Protein AF-A0A962B384-F1 (afdb_monomer)

pLDDT: mean 80.46, std 17.61, range [29.47, 98.06]

Foldseek 3Di:
DDDDDDPVPDDPVNVVVVCVVPPHPVVCVPPDDPVVVVPQQADLVPDDDPDCVLVCQQVVDQCAHSNPSVNNNLVVVLPDADDPPDQGDAWEAEEEPVCVVVVVLVVVVQVVVVVVRYHYDYHYDHPVVLVVCLLRLNRTNDDDDDDDDALVSVPLCCCLVQCAQLNHSNVSNNHYDPLLNVLSVQLVVDPDPVSNVVSSVSNVVVCVVVVSDDDSDDDPADDEDDDCVFKDQQDDAVNDYSLQLNAVNRVVRIDTPDPDPDDDHDDPDDDPDLPCVPDDDSSVSNVCVVDPDQWDQDSVGDTHGIVFPDWDDPDPPDIDTHD

Sequence (323 aa):
MTHEFDPNDLDRRQMLRLAAVMGGVAAFGGLLPDDAVAQDAGDASKITVVNEKYMRLYKQRKNFLMNDPGWVKETLARITWPKEGTEVPEFGVLVQTANQDWIDAWRKFAADAEKVGLKYNVQTVSQSRYLEAILTHRHGDVEVHRAVPRPERLDPAEWLVSRAYGLDRRNYGEWTNEQYDAEIEAQAKATSKAKRMQHVHKAQAILADDLYITQFGWGPQAISAYNSGAFDGAKGMTGFALGDFNMFQTYLGLKPKTRRKRVIVGAKQLYKTINIIGASNRFRAVGRMIYDRLAYLDDKLNVIPWAAESWKQVDDRTFDIKL

Structure (mmCIF, N/CA/C/O backbone):
data_AF-A0A962B384-F1
#
_entry.id   AF-A0A962B384-F1
#
loop_
_atom_site.group_PDB
_atom_site.id
_atom_site.type_symbol
_atom_site.label_atom_id
_atom_site.label_alt_id
_atom_site.label_comp_id
_atom_site.label_asym_id
_atom_site.label_entity_id
_atom_site.label_seq_id
_atom_site.pdbx_PDB_ins_code
_atom_site.Cartn_x
_atom_site.Cartn_y
_atom_site.Cartn_z
_atom_site.occupancy
_atom_site.B_iso_or_equiv
_atom_site.auth_seq_id
_atom_site.auth_comp_id
_atom_site.auth_asym_id
_atom_site.auth_atom_id
_atom_site.pdbx_PDB_model_num
ATOM 1 N N . MET A 1 1 ? -51.887 31.276 3.408 1.00 33.97 1 MET A N 1
ATOM 2 C CA . MET A 1 1 ? -51.111 30.749 4.547 1.00 33.97 1 MET A CA 1
ATOM 3 C C . MET A 1 1 ? -49.858 30.121 3.981 1.00 33.97 1 MET A C 1
ATOM 5 O O . MET A 1 1 ? -49.928 29.056 3.387 1.00 33.97 1 MET A O 1
ATOM 9 N N . THR A 1 2 ? -48.757 30.855 4.036 1.00 31.23 2 THR A N 1
ATOM 10 C CA . THR A 1 2 ? -47.422 30.393 3.659 1.00 31.23 2 THR A CA 1
ATOM 11 C C . THR A 1 2 ? -46.806 29.754 4.896 1.00 31.23 2 THR A C 1
ATOM 13 O O . THR A 1 2 ? -46.564 30.453 5.874 1.00 31.23 2 THR A O 1
ATOM 16 N N . HIS A 1 3 ? -46.628 28.434 4.883 1.00 30.50 3 HIS A N 1
ATOM 17 C CA . HIS A 1 3 ? -45.823 27.761 5.898 1.00 30.50 3 HIS A CA 1
ATOM 18 C C . HIS A 1 3 ? -44.349 28.055 5.600 1.00 30.50 3 HIS A C 1
ATOM 20 O O . HIS A 1 3 ? -43.853 27.688 4.535 1.00 30.50 3 HIS A O 1
ATOM 26 N N . GLU A 1 4 ? -43.682 28.763 6.512 1.00 29.47 4 GLU A N 1
ATOM 27 C CA . GLU A 1 4 ? -42.223 28.858 6.537 1.00 29.47 4 GLU A CA 1
ATOM 28 C C . GLU A 1 4 ? -41.638 27.471 6.807 1.00 29.47 4 GLU A C 1
ATOM 30 O O . GLU A 1 4 ? -42.121 26.725 7.660 1.00 29.47 4 GLU A O 1
ATOM 35 N N . PHE A 1 5 ? -40.625 27.114 6.025 1.00 36.19 5 PHE A N 1
ATOM 36 C CA . PHE A 1 5 ? -39.873 25.880 6.180 1.00 36.19 5 PHE A CA 1
ATOM 37 C C . PHE A 1 5 ? -38.892 26.049 7.345 1.00 36.19 5 PHE A C 1
ATOM 39 O O . PHE A 1 5 ? -37.964 26.850 7.238 1.00 36.19 5 PHE A O 1
ATOM 46 N N . ASP A 1 6 ? -39.101 25.313 8.438 1.00 38.84 6 ASP A N 1
ATOM 47 C CA . ASP A 1 6 ? -38.159 25.250 9.558 1.00 38.84 6 ASP A CA 1
ATOM 48 C C . ASP A 1 6 ? -37.090 24.176 9.265 1.00 38.84 6 ASP A C 1
ATOM 50 O O . ASP A 1 6 ? -37.410 22.986 9.191 1.00 38.84 6 ASP A O 1
ATOM 54 N N . PRO A 1 7 ? -35.813 24.550 9.072 1.00 38.62 7 PRO A N 1
ATOM 55 C CA . PRO A 1 7 ? -34.740 23.598 8.797 1.00 38.62 7 PRO A CA 1
ATOM 56 C C . PRO A 1 7 ? -34.433 22.646 9.968 1.00 38.62 7 PRO A C 1
ATOM 58 O O . PRO A 1 7 ? -33.716 21.667 9.758 1.00 38.62 7 PRO A O 1
ATOM 61 N N . ASN A 1 8 ? -34.981 22.882 11.166 1.00 41.03 8 ASN A N 1
ATOM 62 C CA . ASN A 1 8 ? -34.868 21.956 12.299 1.00 41.03 8 ASN A CA 1
ATOM 63 C C . ASN A 1 8 ? -35.820 20.751 12.206 1.00 41.03 8 ASN A C 1
ATOM 65 O O . ASN A 1 8 ? -35.667 19.804 12.974 1.00 41.03 8 ASN A O 1
ATOM 69 N N . ASP A 1 9 ? -36.767 20.761 11.263 1.00 39.47 9 ASP A N 1
ATOM 70 C CA . ASP A 1 9 ? -37.795 19.721 11.110 1.00 39.47 9 ASP A CA 1
ATOM 71 C C . ASP A 1 9 ? -37.381 18.597 10.132 1.00 39.47 9 ASP A C 1
ATOM 73 O O . ASP A 1 9 ? -38.148 17.683 9.819 1.00 39.47 9 ASP A O 1
ATOM 77 N N . LEU A 1 10 ? -36.142 18.643 9.627 1.00 44.25 10 LEU A N 1
ATOM 78 C CA . LEU A 1 10 ? -35.582 17.605 8.765 1.00 44.25 10 LEU A CA 1
ATOM 79 C C . LEU A 1 10 ? -34.964 16.476 9.599 1.00 44.25 10 LEU A C 1
ATOM 81 O O . LEU A 1 10 ? -33.902 16.627 10.204 1.00 44.25 10 LEU A O 1
ATOM 85 N N . ASP A 1 11 ? -35.582 15.296 9.544 1.00 49.59 11 ASP A N 1
ATOM 86 C CA . ASP A 1 11 ? -35.009 14.062 10.088 1.00 49.59 11 ASP A CA 1
ATOM 87 C C . ASP A 1 11 ? -33.596 13.821 9.512 1.00 49.59 11 ASP A C 1
ATOM 89 O O . ASP A 1 11 ? -33.343 13.952 8.308 1.00 49.59 11 ASP A O 1
ATOM 93 N N . ARG A 1 12 ? -32.662 13.406 10.376 1.00 42.59 12 ARG A N 1
ATOM 94 C CA . ARG A 1 12 ? -31.269 13.039 10.066 1.00 42.59 12 ARG A CA 1
ATOM 95 C C . ARG A 1 12 ? -31.163 12.140 8.831 1.00 42.59 12 ARG A C 1
ATOM 97 O O . ARG A 1 12 ? -30.214 12.262 8.054 1.00 42.59 12 ARG A O 1
ATOM 104 N N . ARG A 1 13 ? -32.142 11.258 8.607 1.00 39.78 13 ARG A N 1
ATOM 105 C CA . ARG A 1 13 ? -32.203 10.367 7.436 1.00 39.78 13 ARG A CA 1
ATOM 106 C C . ARG A 1 13 ? -32.499 11.109 6.128 1.00 39.78 13 ARG A C 1
ATOM 108 O O . ARG A 1 13 ? -31.969 10.734 5.083 1.00 39.78 13 ARG A O 1
ATOM 115 N N . GLN A 1 14 ? -33.311 12.162 6.175 1.00 42.56 14 GLN A N 1
ATOM 116 C CA . GLN A 1 14 ? -33.595 13.039 5.035 1.00 42.56 14 GLN A CA 1
ATOM 117 C C . GLN A 1 14 ? -32.397 13.941 4.726 1.00 42.56 14 GLN A C 1
ATOM 119 O O . GLN A 1 14 ? -32.029 14.079 3.562 1.00 42.56 14 GLN A O 1
ATOM 124 N N . MET A 1 15 ? -31.717 14.439 5.761 1.00 44.75 15 MET A N 1
ATOM 125 C CA . MET A 1 15 ? -30.465 15.200 5.655 1.00 44.75 15 MET A CA 1
ATOM 126 C C . MET A 1 15 ? -29.336 14.387 4.999 1.00 44.75 15 MET A C 1
ATOM 128 O O . MET A 1 15 ? -28.684 14.857 4.067 1.00 44.75 15 MET A O 1
ATOM 132 N N . LEU A 1 16 ? -29.148 13.128 5.410 1.00 44.38 16 LEU A N 1
ATOM 133 C CA . LEU A 1 16 ? -28.148 12.230 4.818 1.00 44.38 16 LEU A CA 1
ATOM 134 C C . LEU A 1 16 ? -28.482 11.845 3.370 1.00 44.38 16 LEU A C 1
ATOM 136 O O . LEU A 1 16 ? -27.583 11.751 2.535 1.00 44.38 16 LEU A O 1
ATOM 140 N N . ARG A 1 17 ? -29.770 11.677 3.039 1.00 43.38 17 ARG A N 1
ATOM 141 C CA . ARG A 1 17 ? -30.215 11.455 1.653 1.00 43.38 17 ARG A CA 1
ATOM 142 C C . ARG A 1 17 ? -30.004 12.692 0.781 1.00 43.38 17 ARG A C 1
ATOM 144 O O . ARG A 1 17 ? -29.536 12.548 -0.344 1.00 43.38 17 ARG A O 1
ATOM 151 N N . LEU A 1 18 ? -30.276 13.894 1.291 1.00 39.44 18 LEU A N 1
ATOM 152 C CA . LEU A 1 18 ? -30.010 15.140 0.566 1.00 39.44 18 LEU A CA 1
ATOM 153 C C . LEU A 1 18 ? -28.507 15.351 0.334 1.00 39.44 18 LEU A C 1
ATOM 155 O O . LEU A 1 18 ? -28.100 15.688 -0.776 1.00 39.44 18 LEU A O 1
ATOM 159 N N . ALA A 1 19 ? -27.675 15.089 1.346 1.00 44.25 19 ALA A N 1
ATOM 160 C CA . ALA A 1 19 ? -26.219 15.177 1.239 1.00 44.25 19 ALA A CA 1
ATOM 161 C C . ALA A 1 19 ? -25.638 14.156 0.242 1.00 44.25 19 ALA A C 1
ATOM 163 O O . ALA A 1 19 ? -24.678 14.463 -0.468 1.00 44.25 19 ALA A O 1
ATOM 164 N N . ALA A 1 20 ? -26.245 12.969 0.144 1.00 43.34 20 ALA A N 1
ATOM 165 C CA . ALA A 1 20 ? -25.879 11.948 -0.836 1.00 43.34 20 ALA A CA 1
ATOM 166 C C . ALA A 1 20 ? -26.297 12.317 -2.273 1.00 43.34 20 ALA A C 1
ATOM 168 O O . ALA A 1 20 ? -25.577 11.998 -3.216 1.00 43.34 20 ALA A O 1
ATOM 169 N N . VAL A 1 21 ? -2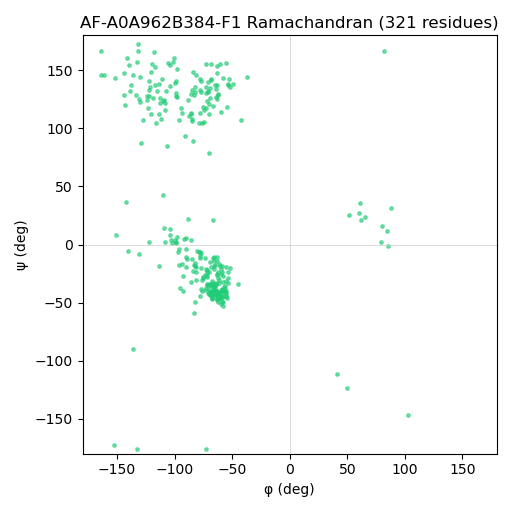7.426 13.016 -2.452 1.00 42.38 21 VAL A N 1
ATOM 170 C CA . VAL A 1 21 ? -27.931 13.437 -3.773 1.00 42.38 21 VAL A CA 1
ATOM 171 C C . VAL A 1 21 ? -27.237 14.708 -4.286 1.00 42.38 21 VAL A C 1
ATOM 173 O O . VAL A 1 21 ? -27.052 14.848 -5.492 1.00 42.38 21 VAL A O 1
ATOM 176 N N . MET A 1 22 ? -26.802 15.613 -3.401 1.00 37.88 22 MET A N 1
ATOM 177 C CA . MET A 1 22 ? -26.262 16.932 -3.782 1.00 37.88 22 MET A CA 1
ATOM 178 C C . MET A 1 22 ? -24.731 17.079 -3.699 1.00 37.88 22 MET A C 1
ATOM 180 O O . MET A 1 22 ? -24.213 18.187 -3.812 1.00 37.88 22 MET A O 1
ATOM 184 N N . GLY A 1 23 ? -23.975 15.983 -3.571 1.00 35.16 23 GLY A N 1
ATOM 185 C CA . GLY A 1 23 ? -22.510 16.023 -3.705 1.00 35.16 23 GLY A CA 1
ATOM 186 C C . GLY A 1 23 ? -21.733 16.334 -2.420 1.00 35.16 23 GLY A C 1
ATOM 187 O O . GLY A 1 23 ? -20.635 16.891 -2.484 1.00 35.16 23 GLY A O 1
ATOM 188 N N . GLY A 1 24 ? -22.258 15.921 -1.264 1.00 41.28 24 GLY A N 1
ATOM 189 C CA . GLY A 1 24 ? -21.581 16.019 0.028 1.00 41.28 24 GLY A CA 1
ATOM 190 C C . GLY A 1 24 ? -21.695 17.393 0.695 1.00 41.28 24 GLY A C 1
ATOM 191 O O . GLY A 1 24 ? -22.075 18.391 0.088 1.00 41.28 24 GLY A O 1
ATOM 192 N N . VAL A 1 25 ? -21.334 17.435 1.981 1.00 39.19 25 VAL A N 1
ATOM 193 C CA . VAL A 1 25 ? -21.482 18.591 2.895 1.00 39.19 25 VAL A CA 1
ATOM 194 C C . VAL A 1 25 ? -20.816 19.879 2.370 1.00 39.19 25 VAL A C 1
ATOM 196 O O . VAL A 1 25 ? -21.201 20.980 2.750 1.00 39.19 25 VAL A O 1
ATOM 199 N N . ALA A 1 26 ? -19.882 19.769 1.420 1.00 42.38 26 ALA A N 1
ATOM 200 C CA . ALA A 1 26 ? -19.245 20.908 0.760 1.00 42.38 26 ALA A CA 1
ATOM 201 C C . ALA A 1 26 ? -20.218 21.802 -0.042 1.00 42.38 26 ALA A C 1
ATOM 203 O O . ALA A 1 26 ? -19.924 22.979 -0.236 1.00 42.38 26 ALA A O 1
ATOM 204 N N . ALA A 1 27 ? -21.376 21.289 -0.478 1.00 38.91 27 ALA A N 1
ATOM 205 C CA . ALA A 1 27 ? -22.373 22.070 -1.220 1.00 38.91 27 ALA A CA 1
ATOM 206 C C . ALA A 1 27 ? -23.159 23.076 -0.347 1.00 38.91 27 ALA A C 1
ATOM 208 O O . ALA A 1 27 ? -23.834 23.948 -0.889 1.00 38.91 27 ALA A O 1
ATOM 209 N N . PHE A 1 28 ? -23.047 22.995 0.985 1.00 38.38 28 PHE A N 1
ATOM 210 C CA . PHE A 1 28 ? -23.709 23.900 1.939 1.00 38.38 28 PHE A CA 1
ATOM 211 C C . PHE A 1 28 ? -22.780 24.966 2.542 1.00 38.38 28 PHE A C 1
ATOM 213 O O . PHE A 1 28 ? -23.222 25.757 3.373 1.00 38.38 28 PHE A O 1
ATOM 220 N N . GLY A 1 29 ? -21.517 25.040 2.101 1.00 37.34 29 GLY A N 1
ATOM 221 C CA . GLY A 1 29 ? -20.476 25.930 2.643 1.00 37.34 29 GLY A CA 1
ATOM 222 C C . GLY A 1 29 ? -20.675 27.441 2.435 1.00 37.34 29 GLY A C 1
ATOM 223 O O . GLY A 1 29 ? -19.699 28.179 2.467 1.00 37.34 29 GLY A O 1
ATOM 224 N N . GLY A 1 30 ? -21.903 27.904 2.195 1.00 35.09 30 GLY A N 1
ATOM 225 C CA . GLY A 1 30 ? -22.237 29.327 2.078 1.00 35.09 30 GLY A CA 1
ATOM 226 C C . GLY A 1 30 ? -23.667 29.695 2.492 1.00 35.09 30 GLY A C 1
ATOM 227 O O . GLY A 1 30 ? -24.078 30.822 2.246 1.00 35.09 30 GLY A O 1
ATOM 228 N N . LEU A 1 31 ? -24.437 28.766 3.078 1.00 35.28 31 LEU A N 1
ATOM 229 C CA . LEU A 1 31 ? -25.838 28.994 3.481 1.00 35.28 31 LEU A CA 1
ATOM 230 C C . LEU A 1 31 ? -26.106 28.757 4.973 1.00 35.28 31 LEU A C 1
ATOM 232 O O . LEU A 1 31 ? -27.245 28.885 5.413 1.00 35.28 31 LEU A O 1
ATOM 236 N N . LEU A 1 32 ? -25.079 28.430 5.756 1.00 35.38 32 LEU A N 1
ATOM 237 C CA . LEU A 1 32 ? -25.190 28.272 7.203 1.00 35.38 32 LEU A CA 1
ATOM 238 C C . LEU A 1 32 ? -24.377 29.371 7.895 1.00 35.38 32 LEU A C 1
ATOM 240 O O . LEU A 1 32 ? -23.270 29.654 7.433 1.00 35.38 32 LEU A O 1
ATOM 244 N N . PRO A 1 33 ? -24.894 29.985 8.978 1.00 33.25 33 PRO A N 1
ATOM 245 C CA . PRO A 1 33 ? -24.099 30.865 9.826 1.00 33.25 33 PRO A CA 1
ATOM 246 C C . PRO A 1 33 ? -22.836 30.122 10.270 1.00 33.25 33 PRO A C 1
ATOM 248 O O . PRO A 1 33 ? -22.925 28.943 10.630 1.00 33.25 33 PRO A O 1
ATOM 251 N N . ASP A 1 34 ? -21.689 30.805 10.265 1.00 38.69 34 ASP A N 1
ATOM 252 C CA . ASP A 1 34 ? -20.373 30.249 10.626 1.00 38.69 34 ASP A CA 1
ATOM 253 C C . ASP A 1 34 ? -20.373 29.526 11.996 1.00 38.69 34 ASP A C 1
ATOM 255 O O . ASP A 1 34 ? -19.559 28.635 12.245 1.00 38.69 34 ASP A O 1
ATOM 259 N N . ASP A 1 35 ? -21.358 29.822 12.847 1.00 34.59 35 ASP A N 1
ATOM 260 C CA . ASP A 1 35 ? -21.523 29.264 14.189 1.00 34.59 35 ASP A CA 1
ATOM 261 C C . ASP A 1 35 ? -22.244 27.899 14.221 1.00 34.59 35 ASP A C 1
ATOM 263 O O . ASP A 1 35 ? -22.064 27.122 15.160 1.00 34.59 35 ASP A O 1
ATOM 267 N N . ALA A 1 36 ? -23.035 27.554 13.196 1.00 32.28 36 ALA A N 1
ATOM 268 C CA . ALA A 1 36 ? -23.804 26.301 13.161 1.00 32.28 36 ALA A CA 1
ATOM 269 C C . ALA A 1 36 ? -22.958 25.093 12.718 1.00 32.28 36 ALA A C 1
ATOM 271 O O . ALA A 1 36 ? -23.248 23.953 13.079 1.00 32.28 36 ALA A O 1
ATOM 272 N N . VAL A 1 37 ? -21.871 25.332 11.976 1.00 39.69 37 VAL A N 1
ATOM 273 C CA . VAL A 1 37 ? -20.902 24.288 11.592 1.00 39.69 37 VAL A CA 1
ATOM 274 C C . VAL A 1 37 ? -19.908 24.008 12.732 1.00 39.69 37 VAL A C 1
ATOM 276 O O . VAL A 1 37 ? -19.315 22.930 12.791 1.00 39.69 37 VAL A O 1
ATOM 279 N N . ALA A 1 38 ? -19.768 24.938 13.683 1.00 37.41 38 ALA A N 1
ATOM 280 C CA . ALA A 1 38 ? -18.852 24.828 14.816 1.00 37.41 38 ALA A CA 1
ATOM 281 C C . ALA A 1 38 ? -19.395 24.001 16.001 1.00 37.41 38 ALA A C 1
ATOM 283 O O . ALA A 1 38 ? -18.605 23.547 16.826 1.00 37.41 38 ALA A O 1
ATOM 284 N N . GLN A 1 39 ? -20.710 23.764 16.101 1.00 39.28 39 GLN A N 1
ATOM 285 C CA . GLN A 1 39 ? -21.310 23.142 17.296 1.00 39.28 39 GLN A CA 1
ATOM 286 C C . GLN A 1 39 ? -21.199 21.609 17.390 1.00 39.28 39 GLN A C 1
ATOM 288 O O . GLN A 1 39 ? -21.539 21.046 18.426 1.00 39.28 39 GLN A O 1
ATOM 293 N N . ASP A 1 40 ? -20.685 20.922 16.368 1.00 51.56 40 ASP A N 1
ATOM 294 C CA . ASP A 1 40 ? -20.496 19.459 16.407 1.00 51.56 40 ASP A CA 1
ATOM 295 C C . ASP A 1 40 ? -19.194 19.028 15.706 1.00 51.56 40 ASP A C 1
ATOM 297 O O . ASP A 1 40 ? -19.124 18.020 14.990 1.00 51.56 40 ASP A O 1
ATOM 301 N N . ALA A 1 41 ? -18.158 19.856 15.867 1.00 53.91 41 ALA A N 1
ATOM 302 C CA . ALA A 1 41 ? -16.775 19.489 15.609 1.00 53.91 41 ALA A CA 1
ATOM 303 C C . ALA A 1 41 ? -16.355 18.498 16.700 1.00 53.91 41 ALA A C 1
ATOM 305 O O . ALA A 1 41 ? -16.308 18.859 17.874 1.00 53.91 41 ALA A O 1
ATOM 306 N N . GLY A 1 42 ? -16.107 17.237 16.335 1.00 64.00 42 GLY A N 1
ATOM 307 C CA . GLY A 1 42 ? -15.737 16.203 17.301 1.00 64.00 42 GLY A CA 1
ATOM 308 C C . GLY A 1 42 ? -14.599 16.664 18.223 1.00 64.00 42 GLY A C 1
ATOM 309 O O . GLY A 1 42 ? -13.646 17.305 17.783 1.00 64.00 42 GLY A O 1
ATOM 310 N N . ASP A 1 43 ? -14.708 16.352 19.511 1.00 82.00 43 ASP A N 1
ATOM 311 C CA . ASP A 1 43 ? -13.708 16.722 20.512 1.00 82.00 43 ASP A CA 1
ATOM 312 C C . ASP A 1 43 ? -12.509 15.768 20.437 1.00 82.00 43 ASP A C 1
ATOM 314 O O . ASP A 1 43 ? -12.582 14.623 20.889 1.00 82.00 43 ASP A O 1
ATOM 318 N N . ALA A 1 44 ? -11.396 16.242 19.869 1.00 84.44 44 ALA A N 1
ATOM 319 C CA . ALA A 1 44 ? -10.180 15.451 19.680 1.00 84.44 44 ALA A CA 1
ATOM 320 C C . ALA A 1 44 ? -9.589 14.924 20.999 1.00 84.44 44 ALA A C 1
ATOM 322 O O . ALA A 1 44 ? -8.857 13.936 20.976 1.00 84.44 44 ALA A O 1
ATOM 323 N N . SER A 1 45 ? -9.918 15.531 22.149 1.00 84.44 45 SER A N 1
ATOM 324 C CA . SER A 1 45 ? -9.471 15.039 23.460 1.00 84.44 45 SER A CA 1
ATOM 325 C C . SER A 1 45 ? -10.061 13.672 23.823 1.00 84.44 45 SER A C 1
ATOM 327 O O . SER A 1 45 ? -9.499 12.961 24.655 1.00 84.44 45 SER A O 1
ATOM 329 N N . LYS A 1 46 ? -11.151 13.267 23.158 1.00 85.94 46 LYS A N 1
ATOM 330 C CA . LYS A 1 46 ? -11.777 11.948 23.316 1.00 85.94 46 LYS A CA 1
ATOM 331 C C . LYS A 1 46 ? -11.035 10.833 22.577 1.00 85.94 46 LYS A C 1
ATOM 333 O O . LYS A 1 46 ? -11.337 9.666 22.807 1.00 85.94 46 LYS A O 1
ATOM 338 N N . ILE A 1 47 ? -10.087 11.165 21.698 1.00 86.00 47 ILE A N 1
ATOM 339 C CA . ILE A 1 47 ? -9.250 10.172 21.023 1.00 86.00 47 ILE A CA 1
ATOM 340 C C . ILE A 1 47 ? -7.968 9.997 21.832 1.00 86.00 47 ILE A C 1
ATOM 342 O O . ILE A 1 47 ? -7.125 10.893 21.912 1.00 86.00 47 ILE A O 1
ATOM 346 N N . THR A 1 48 ? -7.809 8.815 22.414 1.00 82.75 48 THR A N 1
ATOM 347 C CA . THR A 1 48 ? -6.597 8.418 23.126 1.00 82.75 48 THR A CA 1
ATOM 348 C C . THR A 1 48 ? -5.784 7.453 22.274 1.00 82.75 48 THR A C 1
ATOM 350 O O . THR A 1 48 ? -6.308 6.755 21.408 1.00 82.75 48 THR A O 1
ATOM 353 N N . VAL A 1 49 ? -4.475 7.417 22.509 1.00 81.19 49 VAL A N 1
ATOM 354 C CA . VAL A 1 49 ? -3.595 6.399 21.932 1.00 81.19 49 VAL A CA 1
ATOM 355 C C . VAL A 1 49 ? -2.923 5.641 23.059 1.00 81.19 49 VAL A C 1
ATOM 357 O O . VAL A 1 49 ? -2.627 6.208 24.109 1.00 81.19 49 VAL A O 1
ATOM 360 N N . VAL A 1 50 ? -2.640 4.366 22.815 1.00 75.62 50 VAL A N 1
ATOM 361 C CA . VAL A 1 50 ? -1.943 3.501 23.776 1.00 75.62 50 VAL A CA 1
ATOM 362 C C . VAL A 1 50 ? -0.521 3.983 24.081 1.00 75.62 50 VAL A C 1
ATOM 364 O O . VAL A 1 50 ? -0.004 3.728 25.162 1.00 75.62 50 VAL A O 1
ATOM 367 N N . ASN A 1 51 ? 0.099 4.716 23.150 1.00 87.25 51 ASN A N 1
ATOM 368 C CA . ASN A 1 51 ? 1.464 5.211 23.274 1.00 87.25 51 ASN A CA 1
ATOM 369 C C . ASN A 1 51 ? 1.608 6.599 22.645 1.00 87.25 51 ASN A C 1
ATOM 371 O O . ASN A 1 51 ? 1.278 6.803 21.472 1.00 87.25 51 ASN A O 1
ATOM 375 N N . GLU A 1 52 ? 2.167 7.549 23.395 1.00 87.44 52 GLU A N 1
ATOM 376 C CA . GLU A 1 52 ? 2.335 8.934 22.945 1.00 87.44 52 GLU A CA 1
ATOM 377 C C . GLU A 1 52 ? 3.179 9.069 21.673 1.00 87.44 52 GLU A C 1
ATOM 379 O O . GLU A 1 52 ? 3.001 10.032 20.920 1.00 87.44 52 GLU A O 1
ATOM 384 N N . LYS A 1 53 ? 4.048 8.092 21.365 1.00 87.88 53 LYS A N 1
ATOM 385 C CA . LYS A 1 53 ? 4.848 8.102 20.131 1.00 87.88 53 LYS A CA 1
ATOM 386 C C . LYS A 1 53 ? 3.977 8.224 18.872 1.00 87.88 53 LYS A C 1
ATOM 388 O O . LYS A 1 53 ? 4.410 8.851 17.903 1.00 87.88 53 LYS A O 1
ATOM 393 N N . TYR A 1 54 ? 2.752 7.690 18.896 1.00 87.50 54 TYR A N 1
ATOM 394 C CA . TYR A 1 54 ? 1.809 7.749 17.775 1.00 87.50 54 TYR A CA 1
ATOM 395 C C . TYR A 1 54 ? 1.153 9.123 17.627 1.00 87.50 54 TYR A C 1
ATOM 397 O O . TYR A 1 54 ? 0.915 9.566 16.502 1.00 87.50 54 TYR A O 1
ATOM 405 N N . MET A 1 55 ? 0.958 9.864 18.727 1.00 82.75 55 MET A N 1
ATOM 406 C CA . MET A 1 55 ? 0.389 11.221 18.678 1.00 82.75 55 MET A CA 1
ATOM 407 C C . MET A 1 55 ? 1.201 12.160 17.800 1.00 82.75 55 MET A C 1
ATOM 409 O O . MET A 1 55 ? 0.655 13.106 17.231 1.00 82.75 55 MET A O 1
ATOM 413 N N . ARG A 1 56 ? 2.501 11.891 17.664 1.00 78.44 56 ARG A N 1
ATOM 414 C CA . ARG A 1 56 ? 3.382 12.653 16.793 1.00 78.44 56 ARG A CA 1
ATOM 415 C C . ARG A 1 56 ? 2.863 12.689 15.353 1.00 78.44 56 ARG A C 1
ATOM 417 O O . ARG A 1 56 ? 2.843 13.766 14.773 1.00 78.44 56 ARG A O 1
ATOM 424 N N . LEU A 1 57 ? 2.405 11.570 14.786 1.00 76.69 57 LEU A N 1
ATOM 425 C CA . LEU A 1 57 ? 1.864 11.551 13.421 1.00 76.69 57 LEU A CA 1
ATOM 426 C C . LEU A 1 57 ? 0.549 12.342 13.336 1.00 76.69 57 LEU A C 1
ATOM 428 O O . LEU A 1 57 ? 0.382 13.177 12.447 1.00 76.69 57 LEU A O 1
ATOM 432 N N . TYR A 1 58 ? -0.346 12.114 14.298 1.00 76.69 58 TYR A N 1
ATOM 433 C CA . TYR A 1 58 ? -1.706 12.650 14.283 1.00 76.69 58 TYR A CA 1
ATOM 434 C C . TYR A 1 58 ? -1.797 14.154 14.591 1.00 76.69 58 TYR A C 1
ATOM 436 O O . TYR A 1 58 ? -2.719 14.810 14.116 1.00 76.69 58 TYR A O 1
ATOM 444 N N . LYS A 1 59 ? -0.838 14.726 15.335 1.00 79.50 59 LYS A N 1
ATOM 445 C CA . LYS A 1 59 ? -0.821 16.158 15.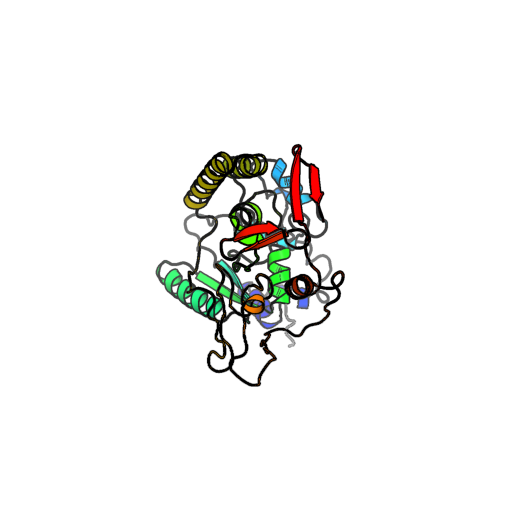705 1.00 79.50 59 LYS A CA 1
ATOM 446 C C . LYS A 1 59 ? 0.028 17.044 14.790 1.00 79.50 59 LYS A C 1
ATOM 448 O O . LYS A 1 59 ? -0.123 18.262 14.817 1.00 79.50 59 LYS A O 1
ATOM 453 N N . GLN A 1 60 ? 0.935 16.473 13.996 1.00 71.94 60 GLN A N 1
ATOM 454 C CA . GLN A 1 60 ? 1.975 17.244 13.299 1.00 71.94 60 GLN A CA 1
ATOM 455 C C . GLN A 1 60 ? 1.487 18.102 12.127 1.00 71.94 60 GLN A C 1
ATOM 457 O O . GLN A 1 60 ? 2.192 19.028 11.724 1.00 71.94 60 GLN A O 1
ATOM 462 N N . ARG A 1 61 ? 0.331 17.795 11.531 1.00 67.69 61 ARG A N 1
ATOM 463 C CA . ARG A 1 61 ? -0.128 18.456 10.303 1.00 67.69 61 ARG A CA 1
ATOM 464 C C . ARG A 1 61 ? -1.361 19.307 10.562 1.00 67.69 61 ARG A C 1
ATOM 466 O O . ARG A 1 61 ? -2.363 18.822 11.074 1.00 67.69 61 ARG A O 1
ATOM 4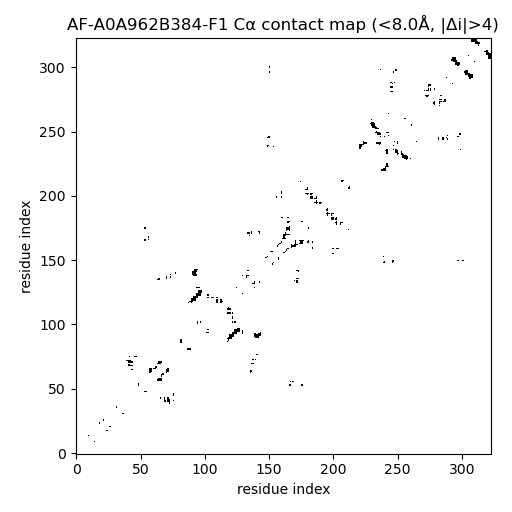73 N N . LYS A 1 62 ? -1.285 20.580 10.176 1.00 64.88 62 LYS A N 1
ATOM 474 C CA . LYS A 1 62 ? -2.429 21.498 10.163 1.00 64.88 62 LYS A CA 1
ATOM 475 C C . LYS A 1 62 ? -3.458 21.010 9.131 1.00 64.88 62 LYS A C 1
ATOM 477 O O . LYS A 1 62 ? -3.055 20.631 8.032 1.00 64.88 62 LYS A O 1
ATOM 482 N N . ASN A 1 63 ? -4.747 21.047 9.476 1.00 66.31 63 ASN A N 1
ATOM 483 C CA . ASN A 1 63 ? -5.879 20.621 8.632 1.00 66.31 63 ASN A CA 1
ATOM 484 C C . ASN A 1 63 ? -5.845 19.138 8.229 1.00 66.31 63 ASN A C 1
ATOM 486 O O . ASN A 1 63 ? -6.155 18.781 7.093 1.00 66.31 63 ASN A O 1
ATOM 490 N N . PHE A 1 64 ? -5.381 18.281 9.131 1.00 73.62 64 PHE A N 1
ATOM 491 C CA . PHE A 1 64 ? -5.230 16.859 8.874 1.00 73.62 64 PHE A CA 1
ATOM 492 C C . PHE A 1 64 ? -5.362 16.096 10.195 1.00 73.62 64 PHE A C 1
ATOM 494 O O . PHE A 1 64 ? -4.874 16.579 11.221 1.00 73.62 64 PHE A O 1
ATOM 501 N N . LEU A 1 65 ? -5.978 14.911 10.166 1.00 83.44 65 LEU A N 1
ATOM 502 C CA . LEU A 1 65 ? -6.152 14.039 11.335 1.00 83.44 65 LEU A CA 1
ATOM 503 C C . LEU A 1 65 ? -6.735 14.803 12.543 1.00 83.44 65 LEU A C 1
ATOM 505 O O . LEU A 1 65 ? -7.775 15.441 12.417 1.00 83.44 65 LEU A O 1
ATOM 509 N N . MET A 1 66 ? -6.056 14.805 13.697 1.00 84.69 66 MET A N 1
ATOM 510 C CA . MET A 1 66 ? -6.538 15.421 14.949 1.00 84.69 66 MET A CA 1
ATOM 511 C C . MET A 1 66 ? -6.789 16.930 14.847 1.00 84.69 66 MET A C 1
ATOM 513 O O . MET A 1 66 ? -7.480 17.490 15.691 1.00 84.69 66 MET A O 1
ATOM 517 N N . ASN A 1 67 ? -6.218 17.591 13.838 1.00 83.50 67 ASN A N 1
ATOM 518 C CA . ASN A 1 67 ? -6.420 19.015 13.582 1.00 83.50 67 ASN A CA 1
ATOM 519 C C . ASN A 1 67 ? -7.479 19.276 12.490 1.00 83.50 67 ASN A C 1
ATOM 521 O O . ASN A 1 67 ? -7.614 20.414 12.043 1.00 83.50 67 ASN A O 1
ATOM 525 N N . ASP A 1 68 ? -8.176 18.242 12.010 1.00 85.44 68 ASP A N 1
ATOM 526 C CA . ASP A 1 68 ? -9.321 18.332 11.100 1.00 85.44 68 ASP A CA 1
ATOM 527 C C . ASP A 1 68 ? -10.598 17.895 11.849 1.00 85.44 68 ASP A C 1
ATOM 529 O O . ASP A 1 68 ? -10.781 16.702 12.105 1.00 85.44 68 ASP A O 1
ATOM 533 N N . PRO A 1 69 ? -11.511 18.829 12.181 1.00 86.88 69 PRO A N 1
ATOM 534 C CA . PRO A 1 69 ? -12.776 18.516 12.848 1.00 86.88 69 PRO A CA 1
ATOM 535 C C . PRO A 1 69 ? -13.618 17.444 12.148 1.00 86.88 69 PRO A C 1
ATOM 537 O O . PRO A 1 69 ? -14.304 16.665 12.812 1.00 86.88 69 PRO A O 1
ATOM 540 N N . GLY A 1 70 ? -13.564 17.393 10.812 1.00 86.06 70 GLY A N 1
ATOM 541 C CA . GLY A 1 70 ? -14.272 16.392 10.021 1.00 86.06 70 GLY A CA 1
ATOM 542 C C . GLY A 1 70 ? -13.703 14.997 10.251 1.00 86.06 70 GLY A C 1
ATOM 543 O O . GLY A 1 70 ? -14.457 14.070 10.542 1.00 86.06 70 GLY A O 1
ATOM 544 N N . TRP A 1 71 ? -12.375 14.863 10.212 1.00 87.25 71 TRP A N 1
ATOM 545 C CA . TRP A 1 71 ? -11.710 13.599 10.533 1.00 87.25 71 TRP A CA 1
ATOM 546 C C . TRP A 1 71 ? -11.954 13.178 11.986 1.00 87.25 71 TRP A C 1
ATOM 548 O O . TRP A 1 71 ? -12.218 12.004 12.235 1.00 87.25 71 TRP A O 1
ATOM 558 N N . VAL A 1 72 ? -11.907 14.106 12.951 1.00 88.94 72 VAL A N 1
ATOM 559 C CA . VAL A 1 72 ? -12.129 13.776 14.373 1.00 88.94 72 VAL A CA 1
ATOM 560 C C . VAL A 1 72 ? -13.537 13.226 14.580 1.00 88.94 72 VAL A C 1
ATOM 562 O O . VAL A 1 72 ? -13.709 12.192 15.224 1.00 88.94 72 VAL A O 1
ATOM 565 N N . LYS A 1 73 ? -14.543 13.880 13.994 1.00 87.62 73 LYS A N 1
ATOM 566 C CA . LYS A 1 73 ? -15.934 13.423 14.041 1.00 87.62 73 LYS A CA 1
ATOM 567 C C . LYS A 1 73 ? -16.101 12.024 13.444 1.00 87.62 73 LYS A C 1
ATOM 569 O O . LYS A 1 73 ? -16.700 11.160 14.081 1.00 87.62 73 LYS A O 1
ATOM 574 N N . GLU A 1 74 ? -15.562 11.799 12.246 1.00 85.75 74 GLU A N 1
ATOM 575 C CA . GLU A 1 74 ? -15.613 10.498 11.567 1.00 85.75 74 GLU A CA 1
ATOM 576 C C . GLU A 1 74 ? -14.884 9.417 12.381 1.00 85.75 74 GLU A C 1
ATOM 578 O O . GLU A 1 74 ? -15.395 8.319 12.566 1.00 85.75 74 GLU A O 1
ATOM 583 N N . THR A 1 75 ? -13.720 9.728 12.947 1.00 86.69 75 THR A N 1
ATOM 584 C CA . THR A 1 75 ? -12.916 8.782 13.736 1.00 86.69 75 THR A CA 1
ATOM 585 C C . THR A 1 75 ? -13.571 8.411 15.054 1.00 86.69 75 THR A C 1
ATOM 587 O O . THR A 1 75 ? -13.619 7.230 15.381 1.00 86.69 75 THR A O 1
ATOM 590 N N . LEU A 1 76 ? -14.136 9.376 15.786 1.00 87.25 76 LEU A N 1
ATOM 591 C CA . LEU A 1 76 ? -14.856 9.096 17.031 1.00 87.25 76 LEU A CA 1
ATOM 592 C C . LEU A 1 76 ? -16.029 8.139 16.811 1.00 87.25 76 LEU A C 1
ATOM 594 O O . LEU A 1 76 ? -16.252 7.257 17.637 1.00 87.25 76 LEU A O 1
ATOM 598 N N . ALA A 1 77 ? -16.744 8.277 15.694 1.00 83.38 77 ALA A N 1
ATOM 599 C CA . ALA A 1 77 ? -17.805 7.344 15.333 1.00 83.38 77 ALA A CA 1
ATOM 600 C C . ALA A 1 77 ? -17.263 5.925 15.077 1.00 83.38 77 ALA A C 1
ATOM 602 O O . ALA A 1 77 ? -17.876 4.962 15.525 1.00 83.38 77 ALA A O 1
ATOM 603 N N . ARG A 1 78 ? -16.100 5.801 14.421 1.00 82.44 78 ARG A N 1
ATOM 604 C CA . ARG A 1 78 ? -15.463 4.511 14.088 1.00 82.44 78 ARG A CA 1
ATOM 605 C C . ARG A 1 78 ? -14.909 3.769 15.306 1.00 82.44 78 ARG A C 1
ATOM 607 O O . ARG A 1 78 ? -15.008 2.550 15.375 1.00 82.44 78 ARG A O 1
ATOM 614 N N . ILE A 1 79 ? -14.336 4.489 16.272 1.00 80.88 79 ILE A N 1
ATOM 615 C CA . ILE A 1 79 ? -13.710 3.884 17.464 1.00 80.88 79 ILE A CA 1
ATOM 616 C C . ILE A 1 79 ? -14.680 3.698 18.640 1.00 80.88 79 ILE A C 1
ATOM 618 O O . ILE A 1 79 ? -14.298 3.152 19.674 1.00 80.88 79 ILE A O 1
ATOM 622 N N . THR A 1 80 ? -15.929 4.154 18.510 1.00 81.56 80 THR A N 1
ATOM 623 C CA . THR A 1 80 ? -16.961 3.963 19.534 1.00 81.56 80 THR A CA 1
ATOM 624 C C . THR A 1 80 ? -17.800 2.745 19.181 1.00 81.56 80 THR A C 1
ATOM 626 O O . THR A 1 80 ? -18.618 2.788 18.266 1.00 81.56 80 THR A O 1
ATOM 629 N N . TRP A 1 81 ? -17.617 1.656 19.925 1.00 74.38 81 TRP A N 1
ATOM 630 C CA . TRP A 1 81 ? -18.375 0.434 19.682 1.00 74.38 81 TRP A CA 1
ATOM 631 C C . TRP A 1 81 ? -19.851 0.585 20.083 1.00 74.38 81 TRP A C 1
ATOM 633 O O . TRP A 1 81 ? -20.138 1.221 21.106 1.00 74.38 81 TRP A O 1
ATOM 643 N N . PRO A 1 82 ? -20.799 0.041 19.291 1.00 80.25 82 PRO A N 1
ATOM 644 C CA . PRO A 1 82 ? -22.208 0.060 19.650 1.00 80.25 82 PRO A CA 1
ATOM 645 C C . PRO A 1 82 ? -22.409 -0.635 20.999 1.00 80.25 82 PRO A C 1
ATOM 647 O O . PRO A 1 82 ? -21.744 -1.618 21.330 1.00 80.25 82 PRO A O 1
ATOM 650 N N . LYS A 1 83 ? -23.330 -0.101 21.804 1.00 86.31 83 LYS A N 1
ATOM 651 C CA . LYS A 1 83 ? -23.696 -0.713 23.084 1.00 86.31 83 LYS A CA 1
ATOM 652 C C . LYS A 1 83 ? -24.523 -1.969 22.832 1.00 86.31 83 LYS A C 1
ATOM 654 O O . LYS A 1 83 ? -25.202 -2.081 21.810 1.00 86.31 83 LYS A O 1
ATOM 659 N N . GLU A 1 84 ? -24.515 -2.887 23.788 1.00 87.62 84 GLU A N 1
ATOM 660 C CA . GLU A 1 84 ? -25.409 -4.042 23.748 1.00 87.62 84 GLU A CA 1
ATOM 661 C C . GLU A 1 84 ? -26.868 -3.596 23.535 1.00 87.62 84 GLU A C 1
ATOM 663 O O . GLU A 1 84 ? -27.321 -2.607 24.115 1.00 87.62 84 GLU A O 1
ATOM 668 N N . GLY A 1 85 ? -27.579 -4.292 22.645 1.00 86.44 85 GLY A N 1
ATOM 669 C CA . GLY A 1 85 ? -28.958 -3.962 22.274 1.00 86.44 85 GLY A CA 1
ATOM 670 C C . GLY A 1 85 ? -29.113 -2.813 21.268 1.00 86.44 85 GLY A C 1
ATOM 671 O O . GLY A 1 85 ? -30.244 -2.472 20.928 1.00 86.44 85 GLY A O 1
ATOM 672 N N . THR A 1 86 ? -28.019 -2.223 20.773 1.00 86.44 86 THR A N 1
ATOM 673 C CA . THR A 1 86 ? -28.060 -1.226 19.687 1.00 86.44 86 THR A CA 1
ATOM 674 C C . THR A 1 86 ? -27.751 -1.856 18.330 1.00 86.44 86 THR A C 1
ATOM 676 O O . THR A 1 86 ? -27.048 -2.863 18.248 1.00 86.44 86 THR A O 1
ATOM 679 N N . GLU A 1 87 ? -28.304 -1.287 17.254 1.00 83.81 87 GLU A N 1
ATOM 680 C CA . GLU A 1 87 ? -27.992 -1.746 15.898 1.00 83.81 87 GLU A CA 1
ATOM 681 C C . GLU A 1 87 ? -26.505 -1.533 15.589 1.00 83.81 87 GLU A C 1
ATOM 683 O O . GLU A 1 87 ? -25.938 -0.475 15.876 1.00 83.81 87 GLU A O 1
ATOM 688 N N . VAL A 1 88 ? -25.884 -2.534 14.963 1.00 85.56 88 VAL A N 1
ATOM 689 C CA . VAL A 1 88 ? -24.540 -2.390 14.396 1.00 85.56 88 VAL A CA 1
ATOM 690 C C . VAL A 1 88 ? -24.603 -1.325 13.294 1.00 85.56 88 VAL A C 1
ATOM 692 O O . VAL A 1 88 ? -25.491 -1.402 12.437 1.00 85.56 88 VAL A O 1
ATOM 695 N N . PRO A 1 89 ? -23.706 -0.322 13.300 1.00 87.31 89 PRO A N 1
ATOM 696 C CA . PRO A 1 89 ? -23.714 0.716 12.281 1.00 87.31 89 PRO A CA 1
ATOM 697 C C . PRO A 1 89 ? -23.444 0.135 10.889 1.00 87.31 89 PRO A C 1
ATOM 699 O O . PRO A 1 89 ? -22.788 -0.892 10.723 1.00 87.31 89 PRO A O 1
ATOM 702 N N . GLU A 1 90 ? -23.952 0.823 9.872 1.00 90.56 90 GLU A N 1
ATOM 703 C CA . GLU A 1 90 ? -23.604 0.536 8.484 1.00 90.56 90 GLU A CA 1
ATOM 704 C C . GLU A 1 90 ? -22.161 0.978 8.204 1.00 90.56 90 GLU A C 1
ATOM 706 O O . GLU A 1 90 ? -21.793 2.111 8.510 1.00 90.56 90 GLU A O 1
ATOM 711 N N . PHE A 1 91 ? -21.368 0.098 7.592 1.00 90.94 91 PHE A N 1
ATOM 712 C CA . PHE A 1 91 ? -19.961 0.345 7.283 1.00 90.94 91 PHE A CA 1
ATOM 713 C C . PHE A 1 91 ? -19.803 1.020 5.917 1.00 90.94 91 PHE A C 1
ATOM 715 O O . PHE A 1 91 ? -20.240 0.500 4.890 1.00 90.94 91 PHE A O 1
ATOM 722 N N . GLY A 1 92 ? -19.143 2.170 5.873 1.00 91.69 92 GLY A N 1
ATOM 723 C CA . GLY A 1 92 ? -18.797 2.881 4.650 1.00 91.69 92 GLY A CA 1
ATOM 724 C C . GLY A 1 92 ? -17.596 2.268 3.933 1.00 91.69 92 GLY A C 1
ATOM 725 O O . GLY A 1 92 ? -16.546 2.033 4.533 1.00 91.69 92 GLY A O 1
ATOM 726 N N . VAL A 1 93 ? -17.731 2.075 2.620 1.00 92.44 93 VAL A N 1
ATOM 727 C CA . VAL A 1 93 ? -16.647 1.616 1.744 1.00 92.44 93 VAL A CA 1
ATOM 728 C C . VAL A 1 93 ? -16.553 2.534 0.539 1.00 92.44 93 VAL A C 1
ATOM 730 O O . VAL A 1 93 ? -17.508 2.659 -0.228 1.00 92.44 93 VAL A O 1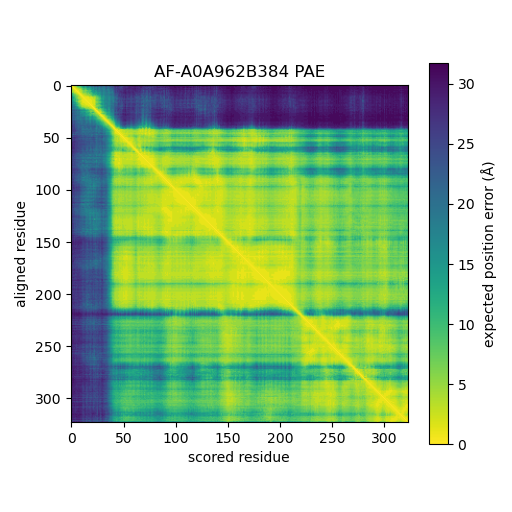
ATOM 733 N N . LEU A 1 94 ? -15.387 3.136 0.326 1.00 92.62 94 LEU A N 1
ATOM 734 C CA . LEU A 1 94 ? -15.157 4.041 -0.794 1.00 92.62 94 LEU A CA 1
ATOM 735 C C . LEU A 1 94 ? -14.243 3.401 -1.844 1.00 92.62 94 LEU A C 1
ATOM 737 O O . LEU A 1 94 ? -13.065 3.134 -1.608 1.00 92.62 94 LEU A O 1
ATOM 741 N N . VAL A 1 95 ? -14.778 3.184 -3.047 1.00 92.06 95 VAL A N 1
ATOM 742 C CA . VAL A 1 95 ? -14.048 2.606 -4.184 1.00 92.06 95 VAL A CA 1
ATOM 743 C C . VAL A 1 95 ? -14.010 3.568 -5.369 1.00 92.06 95 VAL A C 1
ATOM 745 O O . VAL A 1 95 ? -14.857 4.440 -5.541 1.00 92.06 95 VAL A O 1
ATOM 748 N N . GLN A 1 96 ? -13.012 3.424 -6.237 1.00 91.00 96 GLN A N 1
ATOM 749 C CA . GLN A 1 96 ? -12.933 4.234 -7.453 1.00 91.00 96 GLN A CA 1
ATOM 750 C C . GLN A 1 96 ? -13.807 3.673 -8.587 1.00 91.00 96 GLN A C 1
ATOM 752 O O . GLN A 1 96 ? -13.659 2.510 -8.963 1.00 91.00 96 GLN A O 1
ATOM 757 N N . THR A 1 97 ? -14.614 4.527 -9.227 1.00 89.19 97 THR A N 1
ATOM 758 C CA . THR A 1 97 ? -15.567 4.172 -10.302 1.00 89.19 97 THR A CA 1
ATOM 759 C C . THR A 1 97 ? -14.924 3.417 -11.471 1.00 89.19 97 THR A C 1
ATOM 761 O O . THR A 1 97 ? -15.566 2.602 -12.118 1.00 89.19 97 THR A O 1
ATOM 764 N N . ALA A 1 98 ? -13.637 3.649 -11.745 1.00 85.56 98 ALA A N 1
ATOM 765 C CA . ALA A 1 98 ? -12.927 3.000 -12.848 1.00 85.56 98 ALA A CA 1
ATOM 766 C C . ALA A 1 98 ? -12.497 1.540 -12.572 1.00 85.56 98 ALA A C 1
ATOM 768 O O . ALA A 1 98 ? -11.951 0.902 -13.473 1.00 85.56 98 ALA A O 1
ATOM 769 N N . ASN A 1 99 ? -12.670 1.019 -11.349 1.00 85.94 99 ASN A N 1
ATOM 770 C CA . ASN A 1 99 ? -12.324 -0.365 -11.000 1.00 85.94 99 ASN A CA 1
ATOM 771 C C . ASN A 1 99 ? -13.595 -1.214 -10.849 1.00 85.94 99 ASN A C 1
ATOM 773 O O . ASN A 1 99 ? -14.069 -1.421 -9.733 1.00 85.94 99 ASN A O 1
ATOM 777 N N . GLN A 1 100 ? -14.112 -1.734 -11.963 1.00 86.25 100 GLN A N 1
ATOM 778 C CA . GLN A 1 100 ? -15.317 -2.570 -11.956 1.00 86.25 100 GLN A CA 1
ATOM 779 C C . GLN A 1 100 ? -15.160 -3.817 -11.072 1.00 86.25 100 GLN A C 1
ATOM 781 O O . GLN A 1 100 ? -16.054 -4.114 -10.289 1.00 86.25 100 GLN A O 1
ATOM 786 N N . ASP A 1 101 ? -13.987 -4.456 -11.095 1.00 85.12 101 ASP A N 1
ATOM 787 C CA . ASP A 1 101 ? -13.701 -5.642 -10.275 1.00 85.12 101 ASP A CA 1
ATOM 788 C C . ASP A 1 101 ? -13.902 -5.382 -8.772 1.00 85.12 101 ASP A C 1
ATOM 790 O O . ASP A 1 101 ? -14.384 -6.244 -8.044 1.00 85.12 101 ASP A O 1
ATOM 794 N N . TRP A 1 102 ? -13.559 -4.179 -8.294 1.00 87.88 102 TRP A N 1
ATOM 795 C CA . TRP A 1 102 ? -13.783 -3.797 -6.896 1.00 87.88 102 TRP A CA 1
ATOM 796 C C . TRP A 1 102 ? -15.261 -3.606 -6.600 1.00 87.88 102 TRP A C 1
ATOM 798 O O . TRP A 1 102 ? -15.735 -4.048 -5.562 1.00 87.88 102 TRP A O 1
ATOM 808 N N . ILE A 1 103 ? -15.977 -2.953 -7.513 1.00 90.62 103 ILE A N 1
ATOM 809 C CA . ILE A 1 103 ? -17.407 -2.687 -7.370 1.00 90.62 103 ILE A CA 1
ATOM 810 C C . ILE A 1 103 ? -18.177 -4.008 -7.308 1.00 90.62 103 ILE A C 1
ATOM 812 O O . ILE A 1 103 ? -19.006 -4.189 -6.420 1.00 90.62 103 ILE A O 1
ATOM 816 N N . ASP A 1 104 ? -17.884 -4.945 -8.207 1.00 90.38 104 ASP A N 1
ATOM 817 C CA . ASP A 1 104 ? -18.582 -6.231 -8.266 1.00 90.38 104 ASP A CA 1
ATOM 818 C C . ASP A 1 104 ? -18.264 -7.104 -7.048 1.00 90.38 104 ASP A C 1
ATOM 820 O O . ASP A 1 104 ? -19.169 -7.693 -6.452 1.00 90.38 104 ASP A O 1
ATOM 824 N N . ALA A 1 105 ? -17.000 -7.127 -6.616 1.00 89.94 105 ALA A N 1
ATOM 825 C CA . ALA A 1 105 ? -16.600 -7.861 -5.424 1.00 89.94 105 ALA A CA 1
ATOM 826 C C . ALA A 1 105 ? -17.243 -7.281 -4.148 1.00 89.94 105 ALA A C 1
ATOM 828 O O . ALA A 1 105 ? -17.770 -8.040 -3.335 1.00 89.94 105 ALA A O 1
ATOM 829 N N . TRP A 1 106 ? -17.299 -5.953 -4.000 1.00 91.94 106 TRP A N 1
ATOM 830 C CA . TRP A 1 106 ? -17.962 -5.311 -2.859 1.00 91.94 106 TRP A CA 1
ATOM 831 C C . TRP A 1 106 ? -19.481 -5.445 -2.876 1.00 91.94 106 TRP A C 1
ATOM 833 O O . TRP A 1 106 ? -20.074 -5.620 -1.818 1.00 91.94 106 TRP A O 1
ATOM 843 N N . ARG A 1 107 ? -20.123 -5.446 -4.050 1.00 92.38 107 ARG A N 1
ATOM 844 C CA . ARG A 1 107 ? -21.557 -5.763 -4.166 1.00 92.38 107 ARG A CA 1
ATOM 845 C C . ARG A 1 107 ? -21.859 -7.170 -3.670 1.00 92.38 107 ARG A C 1
ATOM 847 O O . ARG A 1 107 ? -22.805 -7.358 -2.911 1.00 92.38 107 ARG A O 1
ATOM 854 N N . LYS A 1 108 ? -21.046 -8.152 -4.072 1.00 92.94 108 LYS A N 1
ATOM 855 C CA . LYS A 1 108 ? -21.181 -9.527 -3.582 1.00 92.94 108 LYS A CA 1
ATOM 856 C C . LYS A 1 108 ? -20.948 -9.603 -2.073 1.00 92.94 108 LYS A C 1
ATOM 858 O O . LYS A 1 108 ? -21.750 -10.214 -1.377 1.00 92.94 108 LYS A O 1
ATOM 863 N N . PHE A 1 109 ? -19.876 -8.986 -1.582 1.00 92.00 109 PHE A N 1
ATOM 864 C CA . PHE A 1 109 ? -19.543 -9.015 -0.161 1.00 92.00 109 PHE A CA 1
ATOM 865 C C . PHE A 1 109 ? -20.630 -8.364 0.693 1.00 92.00 109 PHE A C 1
ATOM 867 O O . PHE A 1 109 ? -21.051 -8.962 1.672 1.00 92.00 109 PHE A O 1
ATOM 874 N N . ALA A 1 110 ? -21.152 -7.205 0.285 1.00 94.44 110 ALA A N 1
ATOM 875 C CA . ALA A 1 110 ? -22.265 -6.546 0.962 1.00 94.44 110 ALA A CA 1
ATOM 876 C C . ALA A 1 110 ? -23.514 -7.445 1.022 1.00 94.44 110 ALA A C 1
ATOM 878 O O . ALA A 1 110 ? -24.110 -7.591 2.085 1.00 94.44 110 ALA A O 1
ATOM 879 N N . ALA A 1 111 ? -23.864 -8.111 -0.085 1.00 95.62 111 ALA A N 1
ATOM 880 C CA . ALA A 1 111 ? -25.002 -9.031 -0.131 1.00 95.62 111 ALA A CA 1
ATOM 881 C C . ALA A 1 111 ? -24.810 -10.288 0.740 1.00 95.62 111 ALA A C 1
ATOM 883 O O . ALA A 1 111 ? -25.777 -10.832 1.272 1.00 95.62 111 ALA A O 1
ATOM 884 N N . ASP A 1 112 ? -23.578 -10.784 0.879 1.00 95.56 112 ASP A N 1
ATOM 885 C CA . ASP A 1 112 ? -23.272 -11.910 1.767 1.00 95.56 112 ASP A CA 1
ATOM 886 C C . ASP A 1 112 ? -23.228 -11.480 3.240 1.00 95.56 112 ASP A C 1
ATOM 888 O O . ASP A 1 112 ? -23.729 -12.201 4.101 1.00 95.56 112 ASP A O 1
ATOM 892 N N . ALA A 1 113 ? -22.696 -10.292 3.525 1.00 94.31 113 ALA A N 1
ATOM 893 C CA . ALA A 1 113 ? -22.636 -9.704 4.858 1.00 94.31 113 ALA A CA 1
ATOM 894 C C . ALA A 1 113 ? -24.031 -9.407 5.436 1.00 94.31 113 ALA A C 1
ATOM 896 O O . ALA A 1 113 ? -24.267 -9.609 6.628 1.00 94.31 113 ALA A O 1
ATOM 897 N N . GLU A 1 114 ? -24.988 -9.023 4.589 1.00 95.62 114 GLU A N 1
ATOM 898 C CA . GLU A 1 114 ? -26.369 -8.772 5.012 1.00 95.62 114 GLU A CA 1
ATOM 899 C C . GLU A 1 114 ? -27.037 -10.029 5.591 1.00 95.62 114 GLU A C 1
ATOM 901 O O . GLU A 1 114 ? -27.817 -9.941 6.539 1.00 95.62 114 GLU A O 1
ATOM 906 N N . LYS A 1 115 ? -26.656 -11.223 5.116 1.00 96.12 115 LYS A N 1
ATOM 907 C CA . LYS A 1 115 ? -27.161 -12.508 5.637 1.00 96.12 115 LYS A CA 1
ATOM 908 C C . LYS A 1 115 ? -26.743 -12.775 7.084 1.00 96.12 115 LYS A C 1
ATOM 910 O O . LYS A 1 115 ? -27.377 -13.590 7.747 1.00 96.12 115 LYS A O 1
ATOM 915 N N . VAL A 1 116 ? -25.688 -12.112 7.560 1.00 94.19 116 VAL A N 1
ATOM 916 C CA . VAL A 1 116 ? -25.213 -12.179 8.952 1.00 94.19 116 VAL A CA 1
ATOM 917 C C . VAL A 1 116 ? -25.481 -10.881 9.723 1.00 94.19 116 VAL A C 1
ATOM 919 O O . VAL A 1 116 ? -24.947 -10.689 10.810 1.00 94.19 116 VAL A O 1
ATOM 922 N N . GLY A 1 117 ? -26.326 -9.996 9.182 1.00 91.69 117 GLY A N 1
ATOM 923 C CA . GLY A 1 117 ? -26.773 -8.776 9.857 1.00 91.69 117 GLY A CA 1
ATOM 924 C C . GLY A 1 117 ? -25.836 -7.572 9.731 1.00 91.69 117 GLY A C 1
ATOM 925 O O . GLY A 1 117 ? -26.048 -6.579 10.421 1.00 91.69 117 GLY A O 1
ATOM 926 N N . LEU A 1 118 ? -24.828 -7.622 8.856 1.00 92.69 118 LEU A N 1
ATOM 927 C CA . LEU A 1 118 ? -23.918 -6.502 8.603 1.00 92.69 118 LEU A CA 1
ATOM 928 C C . LEU A 1 118 ? -24.323 -5.755 7.328 1.00 92.69 118 LEU A C 1
ATOM 930 O O . LEU A 1 118 ? -24.653 -6.372 6.318 1.00 92.69 118 LEU A O 1
ATOM 934 N N . LYS A 1 119 ? -24.261 -4.421 7.350 1.00 94.44 119 LYS A N 1
ATOM 935 C CA . LYS A 1 119 ? -24.597 -3.576 6.194 1.00 94.44 119 LYS A CA 1
ATOM 936 C C . LYS A 1 119 ? -23.384 -2.783 5.739 1.00 94.44 119 LYS A C 1
ATOM 938 O O . LYS A 1 119 ? -22.669 -2.229 6.568 1.00 94.44 119 LYS A O 1
ATOM 943 N N . TYR A 1 120 ? -23.190 -2.711 4.425 1.00 94.00 120 TYR A N 1
ATOM 944 C CA . TYR A 1 120 ? -22.101 -1.966 3.800 1.00 94.00 120 TYR A CA 1
ATOM 945 C C . TYR A 1 120 ? -22.641 -0.938 2.803 1.00 94.00 120 TYR A C 1
ATOM 947 O O . TYR A 1 120 ? -23.304 -1.300 1.830 1.00 94.00 120 TYR A O 1
ATOM 955 N N . ASN A 1 121 ? -22.270 0.328 2.992 1.00 93.81 121 ASN A N 1
ATOM 956 C CA . ASN A 1 121 ? -22.537 1.416 2.060 1.00 93.81 121 ASN A CA 1
ATOM 957 C C . ASN A 1 121 ? -21.376 1.554 1.068 1.00 93.81 121 ASN A C 1
ATOM 959 O O . ASN A 1 121 ? -20.379 2.230 1.340 1.00 93.81 121 ASN A O 1
ATOM 963 N N . VAL A 1 122 ? -21.496 0.902 -0.090 1.00 93.62 122 VAL A N 1
ATOM 964 C CA . VAL A 1 122 ? -20.466 0.928 -1.138 1.00 93.62 122 VAL A CA 1
ATOM 965 C C . VAL A 1 122 ? -20.640 2.165 -2.019 1.00 93.62 122 VAL A C 1
ATOM 967 O O . VAL A 1 122 ? -21.537 2.231 -2.861 1.00 93.62 122 VAL A O 1
ATOM 970 N N . GLN A 1 123 ? -19.739 3.131 -1.873 1.00 94.00 123 GLN A N 1
ATOM 971 C CA . GLN A 1 123 ? -19.727 4.376 -2.634 1.00 94.00 123 GLN A CA 1
ATOM 972 C C . GLN A 1 123 ? -18.652 4.352 -3.716 1.00 94.00 123 GLN A C 1
ATOM 974 O O . GLN A 1 123 ? -17.508 3.964 -3.477 1.00 94.00 123 GLN A O 1
ATOM 979 N N . THR A 1 124 ? -18.997 4.821 -4.916 1.00 94.44 124 THR A N 1
ATOM 980 C C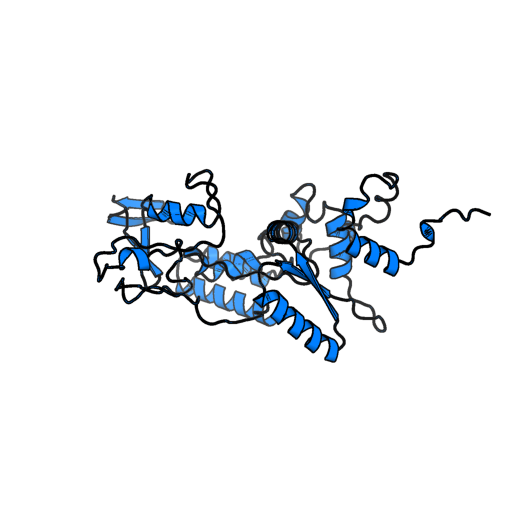A . THR A 1 124 ? -18.031 4.956 -6.012 1.00 94.44 124 THR A CA 1
ATOM 981 C C . THR A 1 124 ? -17.696 6.417 -6.272 1.00 94.44 124 THR A C 1
ATOM 983 O O . THR A 1 124 ? -18.606 7.224 -6.449 1.00 94.44 124 THR A O 1
ATOM 986 N N . VAL A 1 125 ? -16.411 6.751 -6.380 1.00 93.19 125 VAL A N 1
ATOM 987 C CA . VAL A 1 125 ? -15.952 8.115 -6.688 1.00 93.19 125 VAL A CA 1
ATOM 988 C C . VAL A 1 125 ? -14.895 8.140 -7.795 1.00 93.19 125 VAL A C 1
ATOM 990 O O . VAL A 1 125 ? -14.300 7.121 -8.152 1.00 93.19 125 VAL A O 1
ATOM 993 N N . SER A 1 126 ? -14.604 9.322 -8.345 1.00 90.44 126 SER A N 1
ATOM 994 C CA . SER A 1 126 ? -13.502 9.474 -9.305 1.00 90.44 126 SER A CA 1
ATOM 995 C C . SER A 1 126 ? -12.153 9.092 -8.678 1.00 90.44 126 SER A C 1
ATOM 997 O O . SER A 1 126 ? -11.963 9.199 -7.467 1.00 90.44 126 SER A O 1
ATOM 999 N N . GLN A 1 127 ? -11.172 8.693 -9.498 1.00 85.94 127 GLN A N 1
ATOM 1000 C CA . GLN A 1 127 ? -9.840 8.331 -8.993 1.00 85.94 127 GLN A CA 1
ATOM 1001 C C . GLN A 1 127 ? -9.207 9.457 -8.161 1.00 85.94 127 GLN A C 1
ATOM 1003 O O . GLN A 1 127 ? -8.581 9.179 -7.143 1.00 85.94 127 GLN A O 1
ATOM 1008 N N . SER A 1 128 ? -9.368 10.716 -8.578 1.00 86.12 128 SER A N 1
ATOM 1009 C CA . SER A 1 128 ? -8.827 11.866 -7.847 1.00 86.12 128 SER A CA 1
ATOM 1010 C C . SER A 1 128 ? -9.457 12.010 -6.463 1.00 86.12 128 SER A C 1
ATOM 1012 O O . SER A 1 128 ? -8.729 12.222 -5.501 1.00 86.12 128 SER A O 1
ATOM 1014 N N . ARG A 1 129 ? -10.782 11.832 -6.353 1.00 89.50 129 ARG A N 1
ATOM 1015 C CA . ARG A 1 129 ? -11.502 11.890 -5.073 1.00 89.50 129 ARG A CA 1
ATOM 1016 C C . ARG A 1 129 ? -11.160 10.716 -4.162 1.00 89.50 129 ARG A C 1
ATOM 1018 O O . ARG A 1 129 ? -10.939 10.927 -2.980 1.00 89.50 129 ARG A O 1
ATOM 1025 N N . TYR A 1 130 ? -11.041 9.506 -4.709 1.00 91.38 130 TYR A N 1
ATOM 1026 C CA . TYR A 1 130 ? -10.571 8.348 -3.942 1.00 91.38 130 TYR A CA 1
ATOM 1027 C C . TYR A 1 130 ? -9.156 8.587 -3.392 1.00 91.38 130 TYR A C 1
ATOM 1029 O O . TYR A 1 130 ? -8.911 8.372 -2.211 1.00 91.38 130 TYR A O 1
ATOM 1037 N N . LEU A 1 131 ? -8.231 9.091 -4.222 1.00 87.56 131 LEU A N 1
ATOM 1038 C CA . LEU A 1 131 ? -6.867 9.397 -3.781 1.00 87.56 131 LEU A CA 1
ATOM 1039 C C . LEU A 1 131 ? -6.830 10.492 -2.710 1.00 87.56 131 LEU A C 1
ATOM 1041 O O . LEU A 1 131 ? -6.037 10.389 -1.783 1.00 87.56 131 LEU A O 1
ATOM 1045 N N . GLU A 1 132 ? -7.658 11.527 -2.842 1.00 88.50 132 GLU A N 1
ATOM 1046 C CA . GLU A 1 132 ? -7.823 12.561 -1.820 1.00 88.50 132 GLU A CA 1
ATOM 1047 C C . GLU A 1 132 ? -8.314 11.948 -0.502 1.00 88.50 132 GLU A C 1
ATOM 1049 O O . GLU A 1 132 ? -7.649 12.124 0.512 1.00 88.50 132 GLU A O 1
ATOM 1054 N N . ALA A 1 133 ? -9.391 11.157 -0.538 1.00 90.19 133 ALA A N 1
ATOM 1055 C CA . ALA A 1 133 ? -10.003 10.535 0.636 1.00 90.19 133 ALA A CA 1
ATOM 1056 C C . ALA A 1 133 ? -9.052 9.592 1.389 1.00 90.19 133 ALA A C 1
ATOM 1058 O O . ALA A 1 133 ? -8.939 9.683 2.609 1.00 90.19 133 ALA A O 1
ATOM 1059 N N . ILE A 1 134 ? -8.317 8.715 0.689 1.00 89.75 134 ILE A N 1
ATOM 1060 C CA . ILE A 1 134 ? -7.328 7.855 1.364 1.00 89.75 134 ILE A CA 1
ATOM 1061 C C . ILE A 1 134 ? -6.177 8.685 1.928 1.00 89.75 134 ILE A C 1
ATOM 1063 O O . ILE A 1 134 ? -5.696 8.418 3.023 1.00 89.75 134 ILE A O 1
ATOM 1067 N N . LEU A 1 135 ? -5.741 9.721 1.202 1.00 86.44 135 LEU A N 1
ATOM 1068 C CA . LEU A 1 135 ? -4.650 10.568 1.654 1.00 86.44 135 LEU A CA 1
ATOM 1069 C C . LEU A 1 135 ? -5.046 11.422 2.839 1.00 86.44 135 LEU A C 1
ATOM 1071 O O . LEU A 1 135 ? -4.123 11.817 3.522 1.00 86.44 135 LEU A O 1
ATOM 1075 N N . THR A 1 136 ? -6.328 11.713 3.063 1.00 86.50 136 THR A N 1
ATOM 1076 C CA . THR A 1 136 ? -6.850 12.433 4.234 1.00 86.50 136 THR A CA 1
ATOM 1077 C C . THR A 1 136 ? -7.417 11.523 5.311 1.00 86.50 136 THR A C 1
ATOM 1079 O O . THR A 1 136 ? -7.870 12.029 6.331 1.00 86.50 136 THR A O 1
ATOM 1082 N N . HIS A 1 137 ? -7.356 10.201 5.118 1.00 88.31 137 HIS A N 1
ATOM 1083 C CA . HIS A 1 137 ? -7.926 9.208 6.031 1.00 88.31 137 HIS A CA 1
ATOM 1084 C C . HIS A 1 137 ? -9.448 9.361 6.223 1.00 88.31 137 HIS A C 1
ATOM 1086 O O . HIS A 1 137 ? -10.004 8.951 7.235 1.00 88.31 137 HIS A O 1
ATOM 1092 N N . ARG A 1 138 ? -10.134 9.921 5.218 1.00 88.50 138 ARG A N 1
ATOM 1093 C CA . ARG A 1 138 ? -11.591 10.141 5.172 1.00 88.50 138 ARG A CA 1
ATOM 1094 C C . ARG A 1 138 ? -12.258 9.216 4.156 1.00 88.50 138 ARG A C 1
ATOM 1096 O O . ARG A 1 138 ? -13.052 9.632 3.316 1.00 88.50 138 ARG A O 1
ATOM 1103 N N . HIS A 1 139 ? -11.829 7.957 4.159 1.00 89.44 139 HIS A N 1
ATOM 1104 C CA . HIS A 1 139 ? -12.261 6.921 3.213 1.00 89.44 139 HIS A CA 1
ATOM 1105 C C . HIS A 1 139 ? -13.391 6.031 3.762 1.00 89.44 139 HIS A C 1
ATOM 1107 O O . HIS A 1 139 ? -13.939 5.231 3.007 1.00 89.44 139 HIS A O 1
ATOM 1113 N N . GLY A 1 140 ? -13.785 6.231 5.025 1.00 87.94 140 GLY A N 1
ATOM 1114 C CA . GLY A 1 140 ? -14.831 5.472 5.709 1.00 87.94 140 GLY A CA 1
ATOM 1115 C C . GLY A 1 140 ? -14.266 4.435 6.679 1.00 87.94 140 GLY A C 1
ATOM 1116 O O . GLY A 1 140 ? -13.235 4.660 7.323 1.00 87.94 140 GLY A O 1
ATOM 1117 N N . ASP A 1 141 ? -14.978 3.317 6.798 1.00 88.94 141 ASP A N 1
ATOM 1118 C CA . ASP A 1 141 ? -14.633 2.204 7.686 1.00 88.94 141 ASP A CA 1
ATOM 1119 C C . ASP A 1 141 ? -13.664 1.226 7.022 1.00 88.94 141 ASP A C 1
ATOM 1121 O O . ASP A 1 141 ? -12.819 0.636 7.691 1.00 88.94 141 ASP A O 1
ATOM 1125 N N . VAL A 1 142 ? -13.760 1.072 5.696 1.00 89.75 142 VAL A N 1
ATOM 1126 C CA . VAL A 1 142 ? -12.891 0.171 4.936 1.00 89.75 142 VAL A CA 1
ATOM 1127 C C . VAL A 1 142 ? -12.157 0.912 3.831 1.00 89.75 142 VAL A C 1
ATOM 1129 O O . VAL A 1 142 ? -12.751 1.383 2.857 1.00 89.75 142 VAL A O 1
ATOM 1132 N N . GLU A 1 143 ? -10.831 0.915 3.936 1.00 89.38 143 GLU A N 1
ATOM 1133 C CA . GLU A 1 143 ? -9.960 1.329 2.845 1.00 89.38 143 GLU A CA 1
ATOM 1134 C C . GLU A 1 143 ? -9.700 0.158 1.896 1.00 89.38 143 GLU A C 1
ATOM 1136 O O . GLU A 1 143 ? -9.363 -0.951 2.310 1.00 89.38 143 GLU A O 1
ATOM 1141 N N . VAL A 1 144 ? -9.831 0.412 0.595 1.00 88.81 144 VAL A N 1
ATOM 1142 C CA . VAL A 1 144 ? -9.578 -0.589 -0.443 1.00 88.81 144 VAL A CA 1
ATOM 1143 C C . VAL A 1 144 ? -8.400 -0.138 -1.283 1.00 88.81 144 VAL A C 1
ATOM 1145 O O . VAL A 1 144 ? -8.563 0.706 -2.161 1.00 88.81 144 VAL A O 1
ATOM 1148 N N . HIS A 1 145 ? -7.232 -0.747 -1.086 1.00 85.25 145 HIS A N 1
ATOM 1149 C CA . HIS A 1 145 ? -6.040 -0.422 -1.863 1.00 85.25 145 HIS A CA 1
ATOM 1150 C C . HIS A 1 145 ? -5.621 -1.549 -2.806 1.00 85.25 145 HIS A C 1
ATOM 1152 O O . HIS A 1 145 ? -5.616 -2.727 -2.459 1.00 85.25 145 HIS A O 1
ATOM 1158 N N . ARG A 1 146 ? -5.137 -1.193 -4.004 1.00 78.81 146 ARG A N 1
ATOM 1159 C CA . ARG A 1 146 ? -4.488 -2.170 -4.898 1.00 78.81 146 ARG A CA 1
ATOM 1160 C C . ARG A 1 146 ? -3.016 -2.370 -4.552 1.00 78.81 146 ARG A C 1
ATOM 1162 O O . ARG A 1 146 ? -2.304 -1.405 -4.264 1.00 78.81 146 ARG A O 1
ATOM 1169 N N . ALA A 1 147 ? -2.505 -3.572 -4.779 1.00 74.88 147 ALA A N 1
ATOM 1170 C CA . ALA A 1 147 ? -1.084 -3.752 -5.047 1.00 74.88 147 ALA A CA 1
ATOM 1171 C C . ALA A 1 147 ? -0.718 -2.944 -6.303 1.00 74.88 147 ALA A C 1
ATOM 1173 O O . ALA A 1 147 ? -1.219 -3.225 -7.391 1.00 74.88 147 ALA A O 1
ATOM 1174 N N . VAL A 1 148 ? 0.108 -1.902 -6.184 1.00 75.12 148 VAL A N 1
ATOM 1175 C CA . VAL A 1 148 ? 0.636 -1.222 -7.378 1.00 75.12 148 VAL A CA 1
ATOM 1176 C C . VAL A 1 148 ? 1.992 -1.843 -7.683 1.00 75.12 148 VAL A C 1
ATOM 1178 O O . VAL A 1 148 ? 2.901 -1.690 -6.862 1.00 75.12 148 VAL A O 1
ATOM 1181 N N . PRO A 1 149 ? 2.154 -2.492 -8.844 1.00 70.19 149 PRO A N 1
ATOM 1182 C CA . PRO A 1 149 ? 3.382 -3.192 -9.161 1.00 70.19 149 PRO A CA 1
ATOM 1183 C C . PRO A 1 149 ? 4.503 -2.184 -9.398 1.00 70.19 149 PRO A C 1
ATOM 1185 O O . PRO A 1 149 ? 4.414 -1.300 -10.254 1.00 70.19 149 PRO A O 1
ATOM 1188 N N . ARG A 1 150 ? 5.557 -2.292 -8.593 1.00 77.06 150 ARG A N 1
ATOM 1189 C CA . ARG A 1 150 ? 6.838 -1.611 -8.789 1.00 77.06 150 ARG A CA 1
ATOM 1190 C C . ARG A 1 150 ? 7.945 -2.546 -8.337 1.00 77.06 150 ARG A C 1
ATOM 1192 O O . ARG A 1 150 ? 7.702 -3.315 -7.411 1.00 77.06 150 ARG A O 1
ATOM 1199 N N . PRO A 1 151 ? 9.126 -2.503 -8.961 1.00 77.50 151 PRO A N 1
ATOM 1200 C CA . PRO A 1 151 ? 10.194 -3.418 -8.599 1.00 77.50 151 PRO A CA 1
ATOM 1201 C C . PRO A 1 151 ? 10.546 -3.324 -7.110 1.00 77.50 151 PRO A C 1
ATOM 1203 O O . PRO A 1 151 ? 10.643 -4.337 -6.429 1.00 77.50 151 PRO A O 1
ATOM 1206 N N . GLU A 1 152 ? 10.586 -2.102 -6.574 1.00 76.56 152 GLU A N 1
ATOM 1207 C CA . GLU A 1 152 ? 10.800 -1.842 -5.147 1.00 76.56 152 GLU A CA 1
ATOM 1208 C C . GLU A 1 152 ? 9.665 -2.339 -4.224 1.00 76.56 152 GLU A C 1
ATOM 1210 O O . GLU A 1 152 ? 9.846 -2.405 -3.015 1.00 76.56 152 GLU A O 1
ATOM 1215 N N . ARG A 1 153 ? 8.494 -2.691 -4.773 1.00 80.50 153 ARG A N 1
ATOM 1216 C CA . ARG A 1 153 ? 7.298 -3.149 -4.037 1.00 80.50 153 ARG A CA 1
ATOM 1217 C C . ARG A 1 153 ? 7.114 -4.664 -4.035 1.00 80.50 153 ARG A C 1
ATOM 1219 O O . ARG A 1 153 ? 6.102 -5.153 -3.544 1.00 80.50 153 ARG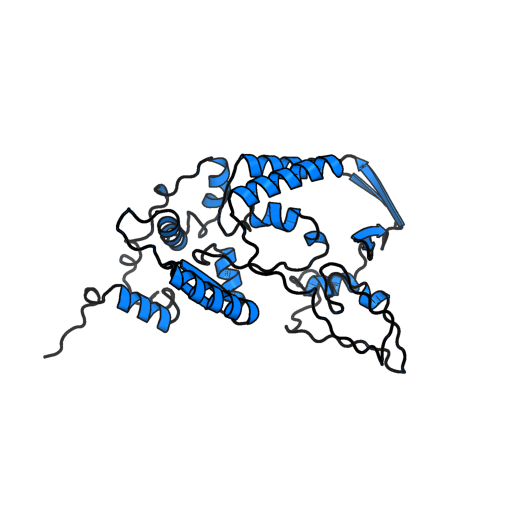 A O 1
ATOM 1226 N N . LEU A 1 154 ? 8.069 -5.391 -4.609 1.00 80.06 154 LEU A N 1
ATOM 1227 C CA . LEU A 1 154 ? 8.157 -6.844 -4.467 1.00 80.06 154 LEU A CA 1
ATOM 1228 C C . LEU A 1 154 ? 8.733 -7.234 -3.104 1.00 80.06 154 LEU A C 1
ATOM 1230 O O . LEU A 1 154 ? 8.538 -8.359 -2.653 1.00 80.06 154 LEU A O 1
ATOM 1234 N N . ASP A 1 155 ? 9.428 -6.305 -2.445 1.00 85.31 155 ASP A N 1
ATOM 1235 C CA . ASP A 1 155 ? 9.847 -6.489 -1.068 1.00 85.31 155 ASP A CA 1
ATOM 1236 C C . ASP A 1 155 ? 8.622 -6.446 -0.123 1.00 85.31 155 ASP A C 1
ATOM 1238 O O . ASP A 1 155 ? 7.794 -5.532 -0.247 1.00 85.31 155 ASP A O 1
ATOM 1242 N N . PRO A 1 156 ? 8.502 -7.383 0.844 1.00 86.75 156 PRO A N 1
ATOM 1243 C CA . PRO A 1 156 ? 7.398 -7.409 1.808 1.00 86.75 156 PRO A CA 1
ATOM 1244 C C . PRO A 1 156 ? 7.197 -6.100 2.585 1.00 86.75 156 PRO A C 1
ATOM 1246 O O . PRO A 1 156 ? 6.087 -5.823 3.038 1.00 86.75 156 PRO A O 1
ATOM 1249 N N . ALA A 1 157 ? 8.236 -5.268 2.714 1.00 87.38 157 ALA A N 1
ATOM 1250 C CA . ALA A 1 157 ? 8.172 -3.972 3.376 1.00 87.38 157 ALA A CA 1
ATOM 1251 C C . ALA A 1 157 ? 7.160 -3.009 2.737 1.00 87.38 157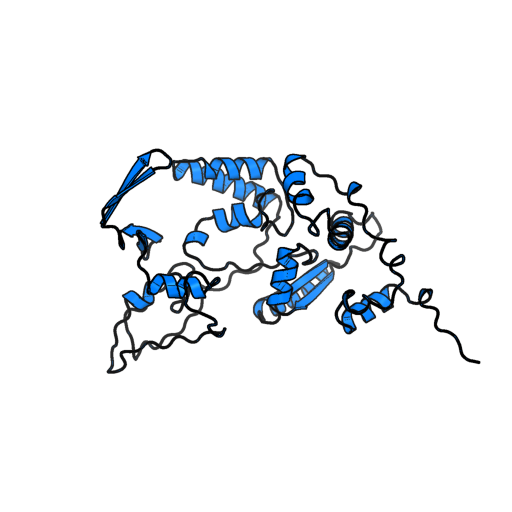 ALA A C 1
ATOM 1253 O O . ALA A 1 157 ? 6.636 -2.153 3.448 1.00 87.38 157 ALA A O 1
ATOM 1254 N N . GLU A 1 158 ? 6.816 -3.131 1.445 1.00 85.31 158 GLU A N 1
ATOM 1255 C CA . GLU A 1 158 ? 5.738 -2.294 0.890 1.00 85.31 158 GLU A CA 1
ATOM 1256 C C . GLU A 1 158 ? 4.424 -2.531 1.636 1.00 85.31 158 GLU A C 1
ATOM 1258 O O . GLU A 1 158 ? 3.729 -1.560 1.911 1.00 85.31 158 GLU A O 1
ATOM 1263 N N . TRP A 1 159 ? 4.094 -3.772 1.994 1.00 85.25 159 TRP A N 1
ATOM 1264 C CA . TRP A 1 159 ? 2.885 -4.070 2.763 1.00 85.25 159 TRP A CA 1
ATOM 1265 C C . TRP A 1 159 ? 3.108 -3.836 4.247 1.00 85.25 159 TRP A C 1
ATOM 1267 O O . TRP A 1 159 ? 2.348 -3.108 4.876 1.00 85.25 159 TRP A O 1
ATOM 1277 N N . LEU A 1 160 ? 4.195 -4.385 4.784 1.00 91.44 160 LEU A N 1
ATOM 1278 C CA . LEU A 1 160 ? 4.419 -4.386 6.221 1.00 91.44 160 LEU A CA 1
ATOM 1279 C C . LEU A 1 160 ? 4.698 -2.984 6.778 1.00 91.44 160 LEU A C 1
ATOM 1281 O O . LEU A 1 160 ? 4.161 -2.600 7.814 1.00 91.44 160 LEU A O 1
ATOM 1285 N N . VAL A 1 161 ? 5.487 -2.177 6.074 1.00 92.00 161 VAL A N 1
ATOM 1286 C CA . VAL A 1 161 ? 5.764 -0.805 6.511 1.00 92.00 161 VAL A CA 1
ATOM 1287 C C . VAL A 1 161 ? 4.635 0.106 6.064 1.00 92.00 161 VAL A C 1
ATOM 1289 O O . VAL A 1 161 ? 3.947 0.707 6.880 1.00 92.00 161 VAL A O 1
ATOM 1292 N N . SER A 1 162 ? 4.395 0.176 4.755 1.00 88.31 162 SER A N 1
ATOM 1293 C CA . SER A 1 162 ? 3.534 1.228 4.215 1.00 88.31 162 SER A CA 1
ATOM 1294 C C . SER A 1 162 ? 2.072 1.105 4.607 1.00 88.31 162 SER A C 1
ATOM 1296 O O . SER A 1 162 ? 1.348 2.066 4.400 1.00 88.31 162 SER A O 1
ATOM 1298 N N . ARG A 1 163 ? 1.599 -0.069 5.034 1.00 88.38 163 ARG A N 1
ATOM 1299 C CA . ARG A 1 163 ? 0.170 -0.288 5.292 1.00 88.38 163 ARG A CA 1
ATOM 1300 C C . ARG A 1 163 ? -0.164 -0.522 6.746 1.00 88.38 163 ARG A C 1
ATOM 1302 O O . ARG A 1 163 ? -1.320 -0.337 7.077 1.00 88.38 163 ARG A O 1
ATOM 1309 N N . ALA A 1 164 ? 0.809 -0.884 7.576 1.00 92.19 164 ALA A N 1
ATOM 1310 C CA . ALA A 1 164 ? 0.546 -1.287 8.952 1.00 92.19 164 ALA A CA 1
ATOM 1311 C C . ALA A 1 164 ? 1.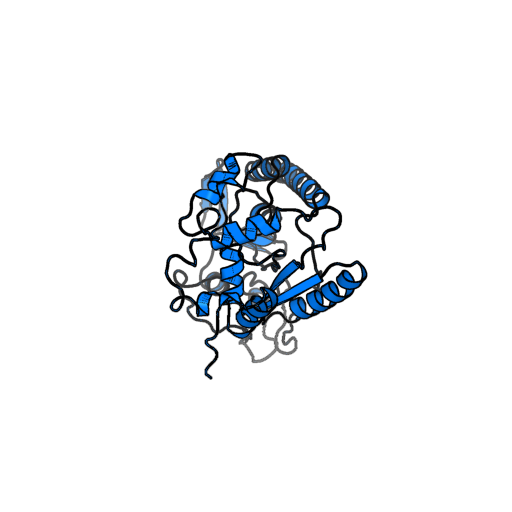570 -0.782 9.975 1.00 92.19 164 ALA A C 1
ATOM 1313 O O . ALA A 1 164 ? 1.356 -0.962 11.166 1.00 92.19 164 ALA A O 1
ATOM 1314 N N . TYR A 1 165 ? 2.668 -0.132 9.569 1.00 93.75 165 TYR A N 1
ATOM 1315 C CA . TYR A 1 165 ? 3.541 0.510 10.552 1.00 93.75 165 TYR A CA 1
ATOM 1316 C C . TYR A 1 165 ? 2.817 1.709 11.167 1.00 93.75 165 TYR A C 1
ATOM 1318 O O . TYR A 1 165 ? 2.371 2.603 10.440 1.00 93.75 165 TYR A O 1
ATOM 1326 N N . GLY A 1 166 ? 2.719 1.758 12.498 1.00 91.19 166 GLY A N 1
ATOM 1327 C CA . GLY A 1 166 ? 1.923 2.764 13.213 1.00 91.19 166 GLY A CA 1
ATOM 1328 C C . GLY A 1 166 ? 2.365 4.215 12.985 1.00 91.19 166 GLY A C 1
ATOM 1329 O O . GLY A 1 166 ? 1.619 5.153 13.256 1.00 91.19 166 GLY A O 1
ATOM 1330 N N . LEU A 1 167 ? 3.580 4.419 12.466 1.00 89.38 167 LEU A N 1
ATOM 1331 C CA . LEU A 1 167 ? 4.143 5.735 12.157 1.00 89.38 167 LEU A CA 1
ATOM 1332 C C . LEU A 1 167 ? 4.242 6.031 10.648 1.00 89.38 167 LEU A C 1
ATOM 1334 O O . LEU A 1 167 ? 4.735 7.101 10.278 1.00 89.38 167 LEU A O 1
ATOM 1338 N N . ASP A 1 168 ? 3.791 5.130 9.765 1.00 90.12 168 ASP A N 1
ATOM 1339 C CA . ASP A 1 168 ? 3.730 5.404 8.324 1.00 90.12 168 ASP A CA 1
ATOM 1340 C C . ASP A 1 168 ? 2.417 6.110 7.960 1.00 90.12 168 ASP A C 1
ATOM 1342 O O . ASP A 1 168 ? 1.321 5.643 8.243 1.00 90.12 168 ASP A O 1
ATOM 1346 N N . ARG A 1 169 ? 2.517 7.224 7.235 1.00 86.25 169 ARG A N 1
ATOM 1347 C CA . ARG A 1 169 ? 1.361 7.999 6.749 1.00 86.25 169 ARG A CA 1
ATOM 1348 C C . ARG A 1 169 ? 0.442 7.255 5.765 1.00 86.25 169 ARG A C 1
ATOM 1350 O O . ARG A 1 169 ? -0.540 7.829 5.314 1.00 86.25 169 ARG A O 1
ATOM 1357 N N . ARG A 1 170 ? 0.848 6.089 5.260 1.00 87.56 170 ARG A N 1
ATOM 1358 C CA . ARG A 1 170 ? 0.064 5.248 4.339 1.00 87.56 170 ARG A CA 1
ATOM 1359 C C . ARG A 1 170 ? -0.642 4.096 5.065 1.00 87.56 170 ARG A C 1
ATOM 1361 O O . ARG A 1 170 ? -1.334 3.317 4.405 1.00 87.56 170 ARG A O 1
ATOM 1368 N N . ASN A 1 171 ? -0.492 4.017 6.388 1.00 89.56 171 ASN A N 1
ATOM 1369 C CA . ASN A 1 171 ? -1.317 3.211 7.277 1.00 89.56 171 ASN A CA 1
ATOM 1370 C C . ASN A 1 171 ? -2.722 3.828 7.367 1.00 89.56 171 ASN A C 1
ATOM 1372 O O . ASN A 1 171 ? -3.044 4.585 8.279 1.00 89.56 171 ASN A O 1
ATOM 1376 N N . TYR A 1 172 ? -3.534 3.578 6.341 1.00 88.56 172 TYR A N 1
ATOM 1377 C CA . TYR A 1 172 ? -4.815 4.259 6.159 1.00 88.56 172 TYR A CA 1
ATOM 1378 C C . TYR A 1 172 ? -5.892 3.836 7.155 1.00 88.56 172 TYR A C 1
ATOM 1380 O O . TYR A 1 172 ? -6.816 4.610 7.387 1.00 88.56 172 TYR A O 1
ATOM 1388 N N . GLY A 1 173 ? -5.781 2.638 7.733 1.00 86.56 173 GLY A N 1
ATOM 1389 C CA . GLY A 1 173 ? -6.679 2.184 8.795 1.00 86.56 173 GLY A CA 1
ATOM 1390 C C . GLY A 1 173 ? -6.191 2.543 10.198 1.00 86.56 173 GLY A C 1
ATOM 1391 O O . GLY A 1 173 ? -6.803 2.096 11.155 1.00 86.56 173 GLY A O 1
ATOM 1392 N N . GLU A 1 174 ? -5.099 3.308 10.320 1.00 87.50 174 GLU A N 1
ATOM 1393 C CA . GLU A 1 174 ? -4.686 3.950 11.578 1.00 87.50 174 GLU A CA 1
ATOM 1394 C C . GLU A 1 174 ? -4.372 2.954 12.711 1.00 87.50 174 GLU A C 1
ATOM 1396 O O . GLU A 1 174 ? -4.361 3.312 13.888 1.00 87.50 174 GLU A O 1
ATOM 1401 N N . TRP A 1 175 ? -4.075 1.701 12.354 1.00 89.56 175 TRP A N 1
ATOM 1402 C CA . TRP A 1 175 ? -3.802 0.627 13.304 1.00 89.56 175 TRP A CA 1
ATOM 1403 C C . TRP A 1 175 ? -2.396 0.742 13.873 1.00 89.56 175 TRP A C 1
ATOM 1405 O O . TRP A 1 175 ? -1.444 1.096 13.176 1.00 89.56 175 TRP A O 1
ATOM 1415 N N . THR A 1 176 ? -2.251 0.428 15.153 1.00 90.31 176 THR A N 1
ATOM 1416 C CA . THR A 1 176 ? -0.970 0.514 15.849 1.00 90.31 176 THR A CA 1
ATOM 1417 C C . THR A 1 176 ? -0.791 -0.688 16.753 1.00 90.31 176 THR A C 1
ATOM 1419 O O . THR A 1 176 ? -1.670 -0.979 17.562 1.00 90.31 176 THR A O 1
ATOM 1422 N N . ASN A 1 177 ? 0.374 -1.326 16.686 1.00 93.88 177 ASN A N 1
ATOM 1423 C CA . ASN A 1 177 ? 0.733 -2.429 17.565 1.00 93.88 177 ASN A CA 1
ATOM 1424 C C . ASN A 1 177 ? 2.229 -2.329 17.893 1.00 93.88 177 ASN A C 1
ATOM 1426 O O . ASN A 1 177 ? 3.078 -2.316 17.004 1.00 93.88 177 ASN A O 1
ATOM 1430 N N . GLU A 1 178 ? 2.569 -2.204 19.179 1.00 94.75 178 GLU A N 1
ATOM 1431 C CA . GLU A 1 178 ? 3.954 -1.946 19.591 1.00 94.75 178 GLU A CA 1
ATOM 1432 C C . GLU A 1 178 ? 4.907 -3.100 19.274 1.00 94.75 178 GLU A C 1
ATOM 1434 O O . GLU A 1 178 ? 6.060 -2.854 18.918 1.00 94.75 178 GLU A O 1
ATOM 1439 N N . GLN A 1 179 ? 4.429 -4.343 19.376 1.00 95.94 179 GLN A N 1
ATOM 1440 C CA . GLN A 1 179 ? 5.228 -5.524 19.054 1.00 95.94 179 GLN A CA 1
ATOM 1441 C C . GLN A 1 179 ? 5.485 -5.598 17.551 1.00 95.94 179 GLN A C 1
ATOM 1443 O O . GLN A 1 179 ? 6.617 -5.825 17.126 1.00 95.94 179 GLN A O 1
ATOM 1448 N N . TYR A 1 180 ? 4.451 -5.334 16.749 1.00 96.56 180 TYR A N 1
ATOM 1449 C CA . TYR A 1 180 ? 4.576 -5.246 15.300 1.00 96.56 180 TYR A CA 1
ATOM 1450 C C . TYR A 1 180 ? 5.598 -4.181 14.893 1.00 96.56 180 TYR A C 1
ATOM 1452 O O . TYR A 1 180 ? 6.551 -4.470 14.170 1.00 96.56 180 TYR A O 1
ATOM 1460 N N . ASP A 1 181 ? 5.442 -2.962 15.408 1.00 95.69 181 ASP A N 1
ATOM 1461 C CA . ASP A 1 181 ? 6.318 -1.835 15.104 1.00 95.69 181 ASP A CA 1
ATOM 1462 C C . ASP A 1 181 ? 7.780 -2.119 15.479 1.00 95.69 181 ASP A C 1
ATOM 1464 O O . ASP A 1 181 ? 8.685 -1.780 14.715 1.00 95.69 181 ASP A O 1
ATOM 1468 N N . ALA A 1 182 ? 8.028 -2.789 16.609 1.00 96.62 182 ALA A N 1
ATOM 1469 C CA . ALA A 1 182 ? 9.375 -3.197 17.004 1.00 96.62 182 ALA A CA 1
ATOM 1470 C C . ALA A 1 182 ? 10.009 -4.167 15.989 1.00 96.62 182 ALA A C 1
ATOM 1472 O O . ALA A 1 182 ? 11.182 -4.015 15.635 1.00 96.62 182 ALA A O 1
ATOM 1473 N N . GLU A 1 183 ? 9.240 -5.127 15.468 1.00 97.94 183 GLU A N 1
ATOM 1474 C CA . GLU A 1 183 ? 9.698 -6.048 14.420 1.00 97.94 183 GLU A CA 1
ATOM 1475 C C . GLU A 1 183 ? 9.920 -5.323 13.075 1.00 97.94 183 GLU A C 1
ATOM 1477 O O . GLU A 1 183 ? 10.881 -5.622 12.356 1.00 97.94 183 GLU A O 1
ATOM 1482 N N . ILE A 1 184 ? 9.107 -4.307 12.753 1.00 96.94 184 ILE A N 1
ATOM 1483 C CA . ILE A 1 184 ? 9.324 -3.431 11.590 1.00 96.94 184 ILE A CA 1
ATOM 1484 C C . ILE A 1 184 ? 10.634 -2.641 11.705 1.00 96.94 184 ILE A C 1
ATOM 1486 O O . ILE A 1 184 ? 11.433 -2.599 10.763 1.00 96.94 184 ILE A O 1
ATOM 1490 N N . GLU A 1 185 ? 10.896 -2.035 12.857 1.00 95.69 185 GLU A N 1
ATOM 1491 C CA . GLU A 1 185 ? 12.144 -1.311 13.088 1.00 95.69 185 GLU A CA 1
ATOM 1492 C C . GLU A 1 185 ? 13.363 -2.243 13.068 1.00 95.69 185 GLU A C 1
ATOM 1494 O O . GLU A 1 185 ? 14.425 -1.871 12.556 1.00 95.69 185 GLU A O 1
ATOM 1499 N N . ALA A 1 186 ? 13.225 -3.458 13.602 1.00 96.06 186 ALA A N 1
ATOM 1500 C CA . ALA A 1 186 ? 14.291 -4.450 13.622 1.00 96.06 186 ALA A CA 1
ATOM 1501 C C . ALA A 1 186 ? 14.636 -4.956 12.213 1.00 96.06 186 ALA A C 1
ATOM 1503 O O . ALA A 1 186 ? 15.818 -5.005 11.860 1.00 96.06 186 ALA A O 1
ATOM 1504 N N . GLN A 1 187 ? 13.639 -5.252 11.363 1.00 95.31 187 GLN A N 1
ATOM 1505 C CA . GLN A 1 187 ? 13.911 -5.660 9.978 1.00 95.31 187 GLN A CA 1
ATOM 1506 C C . GLN A 1 187 ? 14.646 -4.571 9.182 1.00 95.31 187 GLN A C 1
ATOM 1508 O O . GLN A 1 187 ? 15.457 -4.901 8.319 1.00 95.31 187 GLN A O 1
ATOM 1513 N N . ALA A 1 188 ? 14.389 -3.289 9.468 1.00 91.19 188 ALA A N 1
ATOM 1514 C CA . ALA A 1 188 ? 15.019 -2.169 8.771 1.00 91.19 188 ALA A CA 1
ATOM 1515 C C . ALA A 1 188 ? 16.499 -1.998 9.153 1.00 91.19 188 ALA A C 1
ATOM 1517 O O . ALA A 1 188 ? 17.292 -1.520 8.346 1.00 91.19 188 ALA A O 1
ATOM 1518 N N . LYS A 1 189 ? 16.876 -2.407 10.371 1.00 91.12 189 LYS A N 1
ATOM 1519 C CA . LYS A 1 189 ? 18.255 -2.365 10.890 1.00 91.12 189 LYS A CA 1
ATOM 1520 C C . LYS A 1 189 ? 19.051 -3.642 10.574 1.00 91.12 189 LYS A C 1
ATOM 1522 O O . LYS A 1 189 ? 20.263 -3.677 10.772 1.00 91.12 189 LYS A O 1
ATOM 1527 N N . ALA A 1 190 ? 18.392 -4.707 10.117 1.00 91.12 190 ALA A N 1
ATOM 1528 C CA . ALA A 1 190 ? 19.027 -5.999 9.886 1.00 91.12 190 ALA A CA 1
ATOM 1529 C C . ALA A 1 190 ? 19.887 -6.003 8.608 1.00 91.12 190 ALA A C 1
ATOM 1531 O O . ALA A 1 190 ? 19.377 -5.897 7.496 1.00 91.12 190 ALA A O 1
ATOM 1532 N N . THR A 1 191 ? 21.193 -6.233 8.760 1.00 84.44 191 THR A N 1
ATOM 1533 C CA . THR A 1 191 ? 22.152 -6.330 7.641 1.00 84.44 191 THR A CA 1
ATOM 1534 C C . THR A 1 191 ? 22.199 -7.717 6.987 1.00 84.44 191 THR A C 1
ATOM 1536 O O . THR A 1 191 ? 22.654 -7.868 5.858 1.00 84.44 191 THR A O 1
ATOM 1539 N N . SER A 1 192 ? 21.697 -8.755 7.667 1.00 90.06 192 SER A N 1
ATOM 1540 C CA . SER A 1 192 ? 21.595 -10.117 7.128 1.00 90.06 192 SER A CA 1
ATOM 1541 C C . SER A 1 192 ? 20.190 -10.400 6.608 1.00 90.06 192 SER A C 1
ATOM 1543 O O . SER A 1 192 ? 19.211 -10.252 7.342 1.00 90.06 192 SER A O 1
ATOM 1545 N N . LYS A 1 193 ? 20.093 -10.927 5.380 1.00 88.50 193 LYS A N 1
ATOM 1546 C CA . LYS A 1 193 ? 18.821 -11.358 4.773 1.00 88.50 193 LYS A CA 1
ATOM 1547 C C . LYS A 1 193 ? 18.066 -12.371 5.642 1.00 88.50 193 LYS A C 1
ATOM 1549 O O . LYS A 1 193 ? 16.852 -12.262 5.776 1.00 88.50 193 LYS A O 1
ATOM 1554 N N . ALA A 1 194 ? 18.769 -13.333 6.243 1.00 94.00 194 ALA A N 1
ATOM 1555 C CA . ALA A 1 194 ? 18.147 -14.363 7.076 1.00 94.00 194 ALA A CA 1
ATOM 1556 C C . ALA A 1 194 ? 17.562 -13.772 8.367 1.00 94.00 194 ALA A C 1
ATOM 1558 O O . ALA A 1 194 ? 16.408 -14.039 8.693 1.00 94.00 194 ALA A O 1
ATOM 1559 N N . LYS A 1 195 ? 18.322 -12.906 9.054 1.00 94.94 195 LYS A N 1
ATOM 1560 C CA . LYS A 1 195 ? 17.839 -12.196 10.252 1.00 94.94 195 LYS A CA 1
ATOM 1561 C C . LYS A 1 195 ? 16.657 -11.288 9.923 1.00 94.94 195 LYS A C 1
ATOM 1563 O O . LYS A 1 195 ? 15.648 -11.321 10.616 1.00 94.94 195 LYS A O 1
ATOM 1568 N N . ARG A 1 196 ? 16.742 -10.538 8.820 1.00 95.69 196 ARG A N 1
ATOM 1569 C CA . ARG A 1 196 ? 15.635 -9.706 8.341 1.00 95.69 196 ARG A CA 1
ATOM 1570 C C . ARG A 1 196 ? 14.362 -10.529 8.135 1.00 95.69 196 ARG A C 1
ATOM 1572 O O . ARG A 1 196 ? 13.293 -10.105 8.558 1.00 95.69 196 ARG A O 1
ATOM 1579 N N . MET A 1 197 ? 14.479 -11.706 7.519 1.00 95.88 197 MET A N 1
ATOM 1580 C CA . MET A 1 197 ? 13.323 -12.557 7.235 1.00 95.88 197 MET A CA 1
ATOM 1581 C C . MET A 1 197 ? 12.628 -13.065 8.506 1.00 95.88 197 MET A C 1
ATOM 1583 O O . MET A 1 197 ? 11.408 -13.183 8.525 1.00 95.88 197 MET A O 1
ATOM 1587 N N . GLN A 1 198 ? 13.374 -13.304 9.588 1.00 97.44 198 GLN A N 1
ATOM 1588 C CA . GLN A 1 198 ? 12.778 -13.673 10.877 1.00 97.44 198 GLN A CA 1
ATOM 1589 C C . GLN A 1 198 ? 11.862 -12.562 11.410 1.00 97.44 198 GLN A C 1
ATOM 1591 O O . GLN A 1 198 ? 10.735 -12.846 11.806 1.00 97.44 198 GLN A O 1
ATOM 1596 N N . HIS A 1 199 ? 12.312 -11.306 11.363 1.00 98.06 199 HIS A N 1
ATOM 1597 C CA . HIS A 1 199 ? 11.505 -10.148 11.763 1.00 98.06 199 HIS A CA 1
ATOM 1598 C C . HIS A 1 199 ? 10.279 -9.953 10.854 1.00 98.06 199 HIS A C 1
ATOM 1600 O O . HIS A 1 199 ? 9.178 -9.701 11.335 1.00 98.06 199 HIS A O 1
ATOM 1606 N N . VAL A 1 200 ? 10.443 -10.149 9.539 1.00 96.94 200 VAL A N 1
ATOM 1607 C CA . VAL A 1 200 ? 9.336 -10.113 8.565 1.00 96.94 200 VAL A CA 1
ATOM 1608 C C . VAL A 1 200 ? 8.249 -11.134 8.914 1.00 96.94 200 VAL A C 1
ATOM 1610 O O . VAL A 1 200 ? 7.080 -10.766 8.978 1.00 96.94 200 VAL A O 1
ATOM 1613 N N . HIS A 1 201 ? 8.614 -12.392 9.179 1.00 97.38 201 HIS A N 1
ATOM 1614 C CA . HIS A 1 201 ? 7.637 -13.436 9.508 1.00 97.38 201 HIS A CA 1
ATOM 1615 C C . HIS A 1 201 ? 6.918 -13.177 10.834 1.00 97.38 201 HIS A C 1
ATOM 1617 O O . HIS A 1 201 ? 5.718 -13.417 10.932 1.00 97.38 201 HIS A O 1
ATOM 1623 N N . LYS A 1 202 ? 7.622 -12.658 11.846 1.00 97.88 202 LYS A N 1
ATOM 1624 C CA . LYS A 1 202 ? 6.993 -12.283 13.119 1.00 97.88 202 LYS A CA 1
ATOM 1625 C C . LYS A 1 202 ? 5.988 -11.148 12.946 1.00 97.88 202 LYS A C 1
ATOM 1627 O O . LYS A 1 202 ? 4.873 -11.252 13.440 1.00 97.88 202 LYS A O 1
ATOM 1632 N N . ALA A 1 203 ? 6.354 -10.106 12.198 1.00 96.81 203 ALA A N 1
ATOM 1633 C CA . ALA A 1 203 ? 5.437 -9.017 11.873 1.00 96.81 203 ALA A CA 1
ATOM 1634 C C . ALA A 1 203 ? 4.198 -9.535 11.117 1.00 96.81 203 ALA A C 1
ATOM 1636 O O . ALA A 1 203 ? 3.076 -9.158 11.439 1.00 96.81 203 ALA A O 1
ATOM 1637 N N . GLN A 1 204 ? 4.383 -10.445 10.152 1.00 95.00 204 GLN A N 1
ATOM 1638 C CA . GLN A 1 204 ? 3.273 -11.082 9.434 1.00 95.00 204 GLN A CA 1
ATOM 1639 C C . GLN A 1 204 ? 2.351 -11.890 10.351 1.00 95.00 204 GLN A C 1
ATOM 1641 O O . GLN A 1 204 ? 1.142 -11.820 10.163 1.00 95.00 204 GLN A O 1
ATOM 1646 N N . ALA A 1 205 ? 2.900 -12.630 11.319 1.00 95.50 205 ALA A N 1
ATOM 1647 C CA . ALA A 1 205 ? 2.103 -13.389 12.281 1.00 95.50 205 ALA A CA 1
ATOM 1648 C C . ALA A 1 205 ? 1.223 -12.460 13.129 1.00 95.50 205 ALA A C 1
ATOM 1650 O O . ALA A 1 205 ? 0.014 -12.642 13.155 1.00 95.50 205 ALA A O 1
ATOM 1651 N N . ILE A 1 206 ? 1.805 -11.397 13.700 1.00 95.88 206 ILE A N 1
ATOM 1652 C CA . ILE A 1 206 ? 1.056 -10.406 14.492 1.00 95.88 206 ILE A CA 1
ATOM 1653 C C . ILE A 1 206 ? -0.072 -9.777 13.661 1.00 95.88 206 ILE A C 1
ATOM 1655 O O . ILE A 1 206 ? -1.202 -9.656 14.119 1.00 95.88 206 ILE A O 1
ATOM 1659 N N . LEU A 1 207 ? 0.219 -9.393 12.416 1.00 92.88 207 LEU A N 1
ATOM 1660 C CA . LEU A 1 207 ? -0.769 -8.764 11.540 1.00 92.88 207 LEU A CA 1
ATOM 1661 C C . LEU A 1 207 ? -1.889 -9.724 11.112 1.00 92.88 207 LEU A C 1
ATOM 1663 O O . LEU A 1 207 ? -3.024 -9.289 10.917 1.00 92.88 207 LEU A O 1
ATOM 1667 N N . ALA A 1 208 ? -1.568 -11.009 10.942 1.00 91.69 208 ALA A N 1
ATOM 1668 C CA . ALA A 1 208 ? -2.549 -12.044 10.644 1.00 91.69 208 ALA A CA 1
ATOM 1669 C C . ALA A 1 208 ? -3.453 -12.329 11.851 1.00 91.69 208 ALA A C 1
ATOM 1671 O O . ALA A 1 208 ? -4.661 -12.452 11.667 1.00 91.69 208 ALA A O 1
ATOM 1672 N N . ASP A 1 209 ? -2.888 -12.375 13.059 1.00 94.94 209 ASP A N 1
ATOM 1673 C CA . ASP A 1 209 ? -3.637 -12.591 14.300 1.00 94.94 209 ASP A CA 1
ATOM 1674 C C . ASP A 1 209 ? -4.610 -11.431 14.582 1.00 94.94 209 ASP A C 1
ATOM 1676 O O . ASP A 1 209 ? -5.762 -11.668 14.945 1.00 94.94 209 ASP A O 1
ATOM 1680 N N . ASP A 1 210 ? -4.193 -10.186 14.321 1.00 92.75 210 ASP A N 1
ATOM 1681 C CA . ASP A 1 210 ? -5.033 -8.989 14.497 1.00 92.75 210 ASP A CA 1
ATOM 1682 C C . ASP A 1 210 ? -6.048 -8.776 13.350 1.00 92.75 210 ASP A C 1
ATOM 1684 O O . ASP A 1 210 ? -6.878 -7.869 13.422 1.00 92.75 210 ASP A O 1
ATOM 1688 N N . LEU A 1 211 ? -5.989 -9.581 12.276 1.00 90.25 211 LEU A N 1
ATOM 1689 C CA . LEU A 1 211 ? -6.858 -9.498 11.086 1.00 90.25 211 LEU A CA 1
ATOM 1690 C C . LEU A 1 211 ? -6.936 -8.096 10.446 1.00 90.25 211 LEU A C 1
ATOM 1692 O O . LEU A 1 211 ? -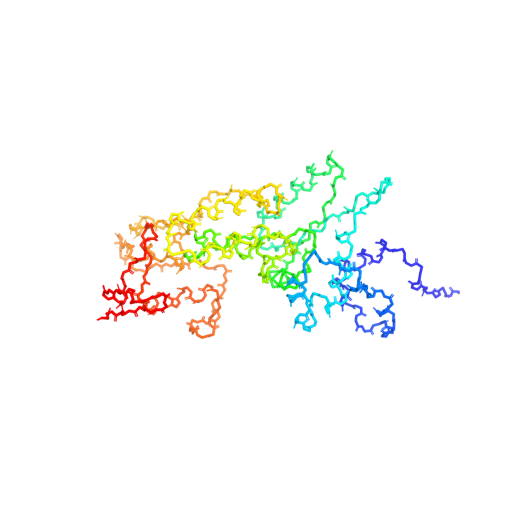7.901 -7.766 9.754 1.00 90.25 211 LEU A O 1
ATOM 1696 N N . TYR A 1 212 ? -5.904 -7.271 10.639 1.00 89.00 212 TYR A N 1
ATOM 1697 C CA . TYR A 1 212 ? -5.946 -5.854 10.278 1.00 89.00 212 TYR A CA 1
ATOM 1698 C C . TYR A 1 212 ? -6.036 -5.621 8.760 1.00 89.00 212 TYR A C 1
ATOM 1700 O O . TYR A 1 212 ? -6.815 -4.792 8.289 1.00 89.00 212 TYR A O 1
ATOM 1708 N N . ILE A 1 213 ? -5.260 -6.372 7.972 1.00 87.81 213 ILE A N 1
ATOM 1709 C CA . ILE A 1 213 ? -5.313 -6.310 6.506 1.00 87.81 213 ILE A CA 1
ATOM 1710 C C . ILE A 1 213 ? -5.836 -7.637 5.984 1.00 87.81 213 ILE A C 1
ATOM 1712 O O . ILE A 1 213 ? -5.144 -8.653 6.020 1.00 87.81 213 ILE A O 1
ATOM 1716 N N . THR A 1 214 ? -7.036 -7.603 5.413 1.00 82.69 214 THR A N 1
ATOM 1717 C CA . THR A 1 214 ? -7.615 -8.761 4.733 1.00 82.69 214 THR A CA 1
ATOM 1718 C C . THR A 1 214 ? -7.390 -8.665 3.229 1.00 82.69 214 THR A C 1
ATOM 1720 O O . THR A 1 214 ? -7.750 -7.679 2.580 1.00 82.69 214 THR A O 1
ATOM 1723 N N . GLN A 1 215 ? -6.821 -9.716 2.638 1.00 76.94 215 GLN A N 1
ATOM 1724 C CA . GLN A 1 215 ? -6.706 -9.812 1.188 1.00 76.94 215 GLN A CA 1
ATOM 1725 C C . GLN A 1 215 ? -8.065 -10.174 0.577 1.00 76.94 215 GLN A C 1
ATOM 1727 O O . GLN A 1 215 ? -8.494 -11.322 0.608 1.00 76.94 215 GLN A O 1
ATOM 1732 N N . PHE A 1 216 ? -8.724 -9.183 -0.023 1.00 69.44 216 PHE A N 1
ATOM 1733 C CA . PHE A 1 216 ? -10.073 -9.325 -0.582 1.00 69.44 216 PHE A CA 1
ATOM 1734 C C . PHE A 1 216 ? -10.144 -10.141 -1.884 1.00 69.44 216 PHE A C 1
ATOM 1736 O O . PHE A 1 216 ? -11.194 -10.652 -2.259 1.00 69.44 216 PHE A O 1
ATOM 1743 N N . GLY A 1 217 ? -9.028 -10.267 -2.602 1.00 62.91 217 GLY A N 1
ATOM 1744 C CA . GLY A 1 217 ? -8.987 -11.018 -3.847 1.00 62.91 217 GLY A CA 1
ATOM 1745 C C . GLY A 1 217 ? -7.573 -11.359 -4.289 1.00 62.91 217 GLY A C 1
ATOM 1746 O O . GLY A 1 217 ? -6.625 -10.588 -4.115 1.00 62.91 217 GLY A O 1
ATOM 1747 N N . TRP A 1 218 ? -7.454 -12.528 -4.905 1.00 60.22 218 TRP A N 1
ATOM 1748 C CA . TRP A 1 218 ? -6.309 -12.947 -5.697 1.00 60.22 218 TRP A CA 1
ATOM 1749 C C . TRP A 1 218 ? -6.835 -13.231 -7.104 1.00 60.22 218 TRP A C 1
ATOM 1751 O O . TRP A 1 218 ? -7.613 -14.157 -7.311 1.00 60.22 218 TRP A O 1
ATOM 1761 N N . GLY A 1 219 ? -6.442 -12.409 -8.072 1.00 56.88 219 GLY A N 1
ATOM 1762 C CA . GLY A 1 219 ? -6.687 -12.663 -9.493 1.00 56.88 219 GLY A CA 1
ATOM 1763 C C . GLY A 1 219 ? -5.427 -13.226 -10.150 1.00 56.88 219 GLY A C 1
ATOM 1764 O O . GLY A 1 219 ? -4.338 -13.065 -9.592 1.00 56.88 219 GLY A O 1
ATOM 1765 N N . PRO A 1 220 ? -5.524 -13.883 -11.318 1.00 52.44 220 PRO A N 1
ATOM 1766 C CA . PRO A 1 220 ? -4.340 -14.355 -12.023 1.00 52.44 220 PRO A CA 1
ATOM 1767 C C . PRO A 1 220 ? -3.357 -13.203 -12.275 1.00 52.44 220 PRO A C 1
ATOM 1769 O O . PRO A 1 220 ? -3.740 -12.029 -12.320 1.00 52.44 220 PRO A O 1
ATOM 1772 N N . GLN A 1 221 ? -2.080 -13.563 -12.437 1.00 62.12 221 GLN A N 1
ATOM 1773 C CA . GLN A 1 221 ? -1.010 -12.673 -12.893 1.00 62.12 221 GLN A CA 1
ATOM 1774 C C . GLN A 1 221 ? -1.521 -11.707 -13.970 1.00 62.12 221 GLN A C 1
ATOM 1776 O O . GLN A 1 221 ? -2.356 -12.082 -14.791 1.00 62.12 221 GLN A O 1
ATOM 1781 N N . ALA A 1 222 ? -1.014 -10.472 -13.971 1.00 70.56 222 ALA A N 1
ATOM 1782 C CA . ALA A 1 222 ? -1.469 -9.409 -14.860 1.00 70.56 222 ALA A CA 1
ATOM 1783 C C . ALA A 1 222 ? -1.705 -9.897 -16.306 1.00 70.56 222 ALA A C 1
ATOM 1785 O O . ALA A 1 222 ? -0.758 -10.154 -17.055 1.00 70.56 222 ALA A O 1
ATOM 1786 N N . ILE A 1 223 ? -2.979 -10.012 -16.699 1.00 77.50 223 ILE A N 1
ATOM 1787 C CA . ILE A 1 223 ? -3.355 -10.529 -18.017 1.00 77.50 223 ILE A CA 1
ATOM 1788 C C . ILE A 1 223 ? -2.872 -9.539 -19.071 1.00 77.50 223 ILE A C 1
ATOM 1790 O O . ILE A 1 223 ? -3.261 -8.370 -19.086 1.00 77.50 223 ILE A O 1
ATOM 1794 N N . SER A 1 224 ? -1.995 -10.017 -19.946 1.00 83.25 224 SER A N 1
ATOM 1795 C CA . SER A 1 224 ? -1.349 -9.203 -20.968 1.00 83.25 224 SER A CA 1
ATOM 1796 C C . SER A 1 224 ? -1.456 -9.896 -22.315 1.00 83.25 224 SER A C 1
ATOM 1798 O O . SER A 1 224 ? -1.012 -11.031 -22.463 1.00 83.25 224 SER A O 1
ATOM 1800 N N . ALA A 1 225 ? -2.004 -9.201 -23.307 1.00 87.19 225 ALA A N 1
ATOM 1801 C CA . ALA A 1 225 ? -1.987 -9.651 -24.691 1.00 87.19 225 ALA A CA 1
ATOM 1802 C C . ALA A 1 225 ? -0.851 -8.955 -25.452 1.00 87.19 225 ALA A C 1
ATOM 1804 O O . ALA A 1 225 ? -0.614 -7.758 -25.272 1.00 87.19 225 ALA A O 1
ATOM 1805 N N . TYR A 1 226 ? -0.171 -9.692 -26.326 1.00 91.38 226 TYR A N 1
ATOM 1806 C CA . TYR A 1 226 ? 0.785 -9.136 -27.281 1.00 91.38 226 TYR A CA 1
ATOM 1807 C C . TYR A 1 226 ? 0.666 -9.861 -28.626 1.00 91.38 226 TYR A C 1
ATOM 1809 O O . TYR A 1 226 ? 0.125 -10.962 -28.712 1.00 91.38 226 TYR A O 1
ATOM 1817 N N . ASN A 1 227 ? 1.157 -9.236 -29.696 1.00 93.50 227 ASN A N 1
ATOM 1818 C CA . ASN A 1 227 ? 1.104 -9.815 -31.036 1.00 93.50 227 ASN A CA 1
ATOM 1819 C C . ASN A 1 227 ? 2.290 -10.772 -31.268 1.00 93.50 227 ASN A C 1
ATOM 1821 O O . ASN A 1 227 ? 3.328 -10.351 -31.784 1.00 93.50 227 ASN A O 1
ATOM 1825 N N . SER A 1 228 ? 2.116 -12.049 -30.919 1.00 94.44 228 SER A N 1
ATOM 1826 C CA . SER A 1 228 ? 3.115 -13.123 -31.098 1.00 94.44 228 SER A CA 1
ATOM 1827 C C . SER A 1 228 ? 3.374 -13.518 -32.564 1.00 94.44 228 SER A C 1
ATOM 1829 O O . SER A 1 228 ? 4.373 -14.166 -32.895 1.00 94.44 228 SER A O 1
ATOM 1831 N N . GLY A 1 229 ? 2.488 -13.107 -33.479 1.00 96.00 229 GLY A N 1
ATOM 1832 C CA . GLY A 1 229 ? 2.713 -13.218 -34.920 1.00 96.00 229 GLY A CA 1
ATOM 1833 C C . GLY A 1 229 ? 3.753 -12.212 -35.419 1.00 96.00 229 GLY A C 1
ATOM 1834 O O . GLY A 1 229 ? 4.575 -12.537 -36.272 1.00 96.00 229 GLY A O 1
ATOM 1835 N N . ALA A 1 230 ? 3.755 -10.999 -34.859 1.00 95.88 230 ALA A N 1
ATOM 1836 C CA . ALA A 1 230 ? 4.661 -9.924 -35.257 1.00 95.88 230 ALA A CA 1
ATOM 1837 C C . ALA A 1 230 ? 5.954 -9.864 -34.433 1.00 95.88 230 ALA A C 1
ATOM 1839 O O . ALA A 1 230 ? 6.961 -9.379 -34.952 1.00 95.88 230 ALA A O 1
ATOM 1840 N N . PHE A 1 231 ? 5.934 -10.340 -33.186 1.00 96.19 231 PHE A N 1
ATOM 1841 C CA . PHE A 1 231 ? 7.062 -10.254 -32.264 1.00 96.19 231 PHE A CA 1
ATOM 1842 C C . PHE A 1 231 ? 7.294 -11.564 -31.508 1.00 96.19 231 PHE A C 1
ATOM 1844 O O . PHE A 1 231 ? 6.344 -12.264 -31.172 1.00 96.19 231 PHE A O 1
ATOM 1851 N N . ASP A 1 232 ? 8.559 -11.860 -31.226 1.00 95.25 232 ASP A N 1
ATOM 1852 C CA . ASP A 1 232 ? 9.016 -12.966 -30.380 1.00 95.25 232 ASP A CA 1
ATOM 1853 C C . ASP A 1 232 ? 9.784 -12.432 -29.160 1.00 95.25 232 ASP A C 1
ATOM 1855 O O . ASP A 1 232 ? 10.191 -11.270 -29.152 1.00 95.25 232 ASP A O 1
ATOM 1859 N N . GLY A 1 233 ? 10.015 -13.269 -28.148 1.00 92.19 233 GLY A N 1
ATOM 1860 C CA . GLY A 1 233 ? 10.862 -12.938 -26.997 1.00 92.19 233 GLY A CA 1
ATOM 1861 C C . GLY A 1 233 ? 10.189 -12.085 -25.918 1.00 92.19 233 GLY A C 1
ATOM 1862 O O . GLY A 1 233 ? 10.874 -11.520 -25.066 1.00 92.19 233 GLY A O 1
ATOM 1863 N N . ALA A 1 234 ? 8.855 -11.982 -25.928 1.00 90.94 234 ALA A N 1
ATOM 1864 C CA . ALA A 1 234 ? 8.117 -11.340 -24.844 1.00 90.94 234 ALA A CA 1
ATOM 1865 C C . ALA A 1 234 ? 8.331 -12.110 -23.531 1.00 90.94 234 ALA A C 1
ATOM 1867 O O . ALA A 1 234 ? 8.131 -13.324 -23.477 1.00 90.94 234 ALA A O 1
ATOM 1868 N N . LYS A 1 235 ? 8.718 -11.401 -22.467 1.00 86.94 235 LYS A N 1
ATOM 1869 C CA . LYS A 1 235 ? 9.101 -12.013 -21.192 1.00 86.94 235 LYS A CA 1
ATOM 1870 C C . LYS A 1 235 ? 8.331 -11.396 -20.036 1.00 86.94 235 LYS A C 1
ATOM 1872 O O . LYS A 1 235 ? 8.586 -10.256 -19.642 1.00 86.94 235 LYS A O 1
ATOM 1877 N N . GLY A 1 236 ? 7.388 -12.172 -19.508 1.00 80.81 236 GLY A N 1
ATOM 1878 C CA . GLY A 1 236 ? 6.654 -11.830 -18.296 1.00 80.81 236 GLY A CA 1
ATOM 1879 C C . GLY A 1 236 ? 7.589 -11.737 -17.098 1.00 80.81 236 GLY A C 1
ATOM 1880 O O . GLY A 1 236 ? 8.590 -12.445 -17.020 1.00 80.81 236 GLY A O 1
ATOM 1881 N N . MET A 1 237 ? 7.244 -10.852 -16.173 1.00 81.00 237 MET A N 1
ATOM 1882 C CA . MET A 1 237 ? 7.990 -10.623 -14.946 1.00 81.00 237 MET A CA 1
ATOM 1883 C C . MET A 1 237 ? 7.064 -10.849 -13.762 1.00 81.00 237 MET A C 1
ATOM 1885 O O . MET A 1 237 ? 5.903 -10.439 -13.798 1.00 81.00 237 MET A O 1
ATOM 1889 N N . THR A 1 238 ? 7.571 -11.472 -12.700 1.00 78.44 238 THR A N 1
ATOM 1890 C CA . THR A 1 238 ? 6.793 -11.679 -11.475 1.00 78.44 238 THR A CA 1
ATOM 1891 C C . THR A 1 238 ? 6.246 -10.346 -10.972 1.00 78.44 238 THR A C 1
ATOM 1893 O O . THR A 1 238 ? 7.006 -9.432 -10.665 1.00 78.44 238 THR A O 1
ATOM 1896 N N . GLY A 1 239 ? 4.919 -10.236 -10.912 1.00 77.06 239 GLY A N 1
ATOM 1897 C CA . GLY A 1 239 ? 4.221 -9.028 -10.474 1.00 77.06 239 GLY A CA 1
ATOM 1898 C C . GLY A 1 239 ? 3.972 -7.970 -11.556 1.00 77.06 239 GLY A C 1
ATOM 1899 O O . GLY A 1 239 ? 3.336 -6.971 -11.241 1.00 77.06 239 GLY A O 1
ATOM 1900 N N . PHE A 1 240 ? 4.395 -8.160 -12.814 1.00 82.50 240 PHE A N 1
ATOM 1901 C CA . PHE A 1 240 ? 4.230 -7.155 -13.877 1.00 82.50 240 PHE A CA 1
ATOM 1902 C C . PHE A 1 240 ? 3.612 -7.724 -15.152 1.00 82.50 240 PHE A C 1
ATOM 1904 O O . PHE A 1 240 ? 3.902 -8.838 -15.583 1.00 82.50 240 PHE A O 1
ATOM 1911 N N . ALA A 1 241 ? 2.788 -6.895 -15.789 1.00 83.12 241 ALA A N 1
ATOM 1912 C CA . ALA A 1 241 ? 2.272 -7.132 -17.130 1.00 83.12 241 ALA A CA 1
ATOM 1913 C C . ALA A 1 241 ? 3.391 -7.040 -18.183 1.00 83.12 241 ALA A C 1
ATOM 1915 O O . ALA A 1 241 ? 4.344 -6.283 -18.006 1.00 83.12 241 ALA A O 1
ATOM 1916 N N . LEU A 1 242 ? 3.222 -7.700 -19.336 1.00 87.62 242 LEU A N 1
ATOM 1917 C CA . LEU A 1 242 ? 4.161 -7.589 -20.472 1.00 87.62 242 LEU A CA 1
ATOM 1918 C C . LEU A 1 242 ? 4.320 -6.141 -20.965 1.00 87.62 242 LEU A C 1
ATOM 1920 O O . LEU A 1 242 ? 5.378 -5.750 -21.445 1.00 87.62 242 LEU A O 1
ATOM 1924 N N . GLY A 1 243 ? 3.250 -5.349 -20.851 1.00 84.88 243 GLY A N 1
ATOM 1925 C CA . GLY A 1 243 ? 3.229 -3.938 -21.230 1.00 84.88 243 GLY A CA 1
ATOM 1926 C C . GLY A 1 243 ? 3.715 -2.974 -20.141 1.00 84.88 243 GLY A C 1
ATOM 1927 O O . GLY A 1 243 ? 3.608 -1.762 -20.329 1.00 84.88 243 GLY A O 1
ATOM 1928 N N . ASP A 1 244 ? 4.189 -3.457 -18.988 1.00 83.25 244 ASP A N 1
ATOM 1929 C CA . ASP A 1 244 ? 4.557 -2.583 -17.872 1.00 83.25 244 ASP A CA 1
ATOM 1930 C C . ASP A 1 244 ? 5.913 -1.897 -18.101 1.00 83.25 244 ASP A C 1
ATOM 1932 O O . ASP A 1 244 ? 6.912 -2.528 -18.436 1.00 83.25 244 ASP A O 1
ATOM 1936 N N . PHE A 1 245 ? 5.961 -0.582 -17.893 1.00 83.31 245 PHE A N 1
ATOM 1937 C CA . PHE A 1 245 ? 7.185 0.209 -18.052 1.00 83.31 245 PHE A CA 1
ATOM 1938 C C . PHE A 1 245 ? 8.081 0.203 -16.803 1.00 83.31 245 PHE A C 1
ATOM 1940 O O . PHE A 1 245 ? 9.220 0.651 -16.865 1.00 83.31 245 PHE A O 1
ATOM 1947 N N . ASN A 1 246 ? 7.596 -0.268 -15.648 1.00 81.50 246 ASN A N 1
ATOM 1948 C CA . ASN A 1 246 ? 8.403 -0.343 -14.427 1.00 81.50 246 ASN A CA 1
ATOM 1949 C C . ASN A 1 246 ? 9.402 -1.506 -14.463 1.00 81.50 246 ASN A C 1
ATOM 1951 O O . ASN A 1 246 ? 10.455 -1.397 -13.838 1.00 81.50 246 ASN A O 1
ATOM 1955 N N . MET A 1 247 ? 9.071 -2.579 -15.188 1.00 83.94 247 MET A N 1
ATOM 1956 C CA . MET A 1 247 ? 9.936 -3.731 -15.455 1.00 83.94 247 MET A CA 1
ATOM 1957 C C . MET A 1 247 ? 9.947 -4.014 -16.954 1.00 83.94 247 MET A C 1
ATOM 1959 O O . MET A 1 247 ? 9.170 -4.813 -17.469 1.00 83.94 247 MET A O 1
ATOM 1963 N N . PHE A 1 248 ? 10.852 -3.353 -17.667 1.00 85.44 248 PHE A N 1
ATOM 1964 C CA . PHE A 1 248 ? 10.847 -3.303 -19.127 1.00 85.44 248 PHE A CA 1
ATOM 1965 C C . PHE A 1 248 ? 11.615 -4.457 -19.802 1.00 85.44 248 PHE A C 1
ATOM 1967 O O . PHE A 1 248 ? 11.977 -4.354 -20.971 1.00 85.44 248 PHE A O 1
ATOM 1974 N N . GLN A 1 249 ? 11.820 -5.583 -19.103 1.00 86.44 249 GLN A N 1
ATOM 1975 C CA . GLN A 1 249 ? 12.512 -6.776 -19.627 1.00 86.44 249 GLN A CA 1
ATOM 1976 C C . GLN A 1 249 ? 11.880 -7.320 -20.916 1.00 86.44 249 GLN A C 1
ATOM 1978 O O . GLN A 1 249 ? 12.593 -7.743 -21.823 1.00 86.44 249 GLN A O 1
ATOM 1983 N N . THR A 1 250 ? 10.549 -7.243 -21.041 1.00 89.94 250 THR A N 1
ATOM 1984 C CA . THR A 1 250 ? 9.866 -7.573 -22.301 1.00 89.94 250 THR A CA 1
ATOM 1985 C C . THR A 1 250 ? 10.433 -6.752 -23.462 1.00 89.94 250 THR A C 1
ATOM 1987 O O . THR A 1 250 ? 10.769 -7.314 -24.495 1.00 89.94 250 THR A O 1
ATOM 1990 N N . TYR A 1 251 ? 10.619 -5.442 -23.300 1.00 89.62 251 TYR A N 1
ATOM 1991 C CA . TYR A 1 251 ? 11.094 -4.576 -24.383 1.00 89.62 251 TYR A CA 1
ATOM 1992 C C . TYR A 1 251 ? 12.569 -4.790 -24.736 1.00 89.62 251 TYR A C 1
ATOM 1994 O O . TYR A 1 251 ? 12.939 -4.573 -25.885 1.00 89.62 251 TYR A O 1
ATOM 2002 N N . LEU A 1 252 ? 13.386 -5.255 -23.787 1.00 88.94 252 LEU A N 1
ATOM 2003 C CA . LEU A 1 252 ? 14.779 -5.642 -24.039 1.00 88.94 252 LEU A CA 1
ATOM 2004 C C . LEU A 1 252 ? 14.881 -6.946 -24.847 1.00 88.94 252 LEU A C 1
ATOM 2006 O O . LEU A 1 252 ? 15.796 -7.105 -25.651 1.00 88.94 252 LEU A O 1
ATOM 2010 N N . GLY A 1 253 ? 13.950 -7.880 -24.627 1.00 89.81 253 GLY A N 1
ATOM 2011 C CA . GLY A 1 253 ? 13.939 -9.196 -25.275 1.00 89.81 253 GLY A CA 1
ATOM 2012 C C . GLY A 1 253 ? 13.166 -9.267 -26.594 1.00 89.81 253 GLY A C 1
ATOM 2013 O O . GLY A 1 253 ? 13.390 -10.194 -27.375 1.00 89.81 253 GLY A O 1
ATOM 2014 N N . LEU A 1 254 ? 12.265 -8.314 -26.854 1.00 93.44 254 LEU A N 1
ATOM 2015 C CA . LEU A 1 254 ? 11.379 -8.346 -28.018 1.00 93.44 254 LEU A CA 1
ATOM 2016 C C . LEU A 1 254 ? 12.154 -8.263 -29.340 1.00 93.44 254 LEU A C 1
ATOM 2018 O O . LEU A 1 254 ? 12.899 -7.317 -29.595 1.00 93.44 254 LEU A O 1
ATOM 2022 N N . LYS A 1 255 ? 11.894 -9.220 -30.236 1.00 95.12 255 LYS A N 1
ATOM 2023 C CA . LYS A 1 255 ? 12.455 -9.265 -31.593 1.00 95.12 255 LYS A CA 1
ATOM 2024 C C . LYS A 1 255 ? 11.339 -9.283 -32.638 1.00 95.12 255 LYS A C 1
ATOM 2026 O O . LYS A 1 255 ? 10.391 -10.057 -32.498 1.00 95.12 255 LYS A O 1
ATOM 2031 N N . PRO A 1 256 ? 11.407 -8.455 -33.695 1.00 96.44 256 PRO A N 1
ATOM 2032 C CA . PRO A 1 256 ? 10.408 -8.482 -34.754 1.00 96.44 256 PRO A CA 1
ATOM 2033 C C . PRO A 1 256 ? 10.549 -9.756 -35.599 1.00 96.44 256 PRO A C 1
ATOM 2035 O O . PRO A 1 256 ? 11.635 -10.080 -36.070 1.00 96.44 256 PRO A O 1
ATOM 2038 N N . LYS A 1 257 ? 9.432 -10.446 -35.841 1.00 96.81 257 LYS A N 1
ATOM 2039 C CA . LYS A 1 257 ? 9.333 -11.599 -36.762 1.00 96.81 257 LYS A CA 1
ATOM 2040 C C . LYS A 1 257 ? 8.973 -11.182 -38.190 1.00 96.81 257 LYS A C 1
ATOM 2042 O O . LYS A 1 257 ? 8.985 -11.988 -39.112 1.00 96.81 257 LYS A O 1
ATOM 2047 N N . THR A 1 258 ? 8.590 -9.921 -38.363 1.00 95.25 258 THR A N 1
ATOM 2048 C CA . THR A 1 258 ? 8.082 -9.356 -39.618 1.00 95.25 258 THR A CA 1
ATOM 2049 C C . THR A 1 258 ? 8.786 -8.031 -39.917 1.00 95.25 258 THR A C 1
ATOM 2051 O O . THR A 1 258 ? 9.639 -7.572 -39.159 1.00 95.25 258 THR A O 1
ATOM 2054 N N . ARG A 1 259 ? 8.378 -7.340 -40.991 1.00 95.56 259 ARG A N 1
ATOM 2055 C CA . ARG A 1 259 ? 8.839 -5.968 -41.283 1.00 95.56 259 ARG A CA 1
ATOM 2056 C C . ARG A 1 259 ? 8.426 -4.944 -40.213 1.00 95.56 259 ARG A C 1
ATOM 2058 O O . ARG A 1 259 ? 8.953 -3.833 -40.197 1.00 95.56 259 ARG A O 1
ATOM 2065 N N . ARG A 1 260 ? 7.496 -5.287 -39.314 1.00 93.25 260 ARG A N 1
ATOM 2066 C CA . ARG A 1 260 ? 7.059 -4.410 -38.226 1.00 93.25 260 ARG A CA 1
ATOM 2067 C C . ARG A 1 260 ? 8.125 -4.347 -37.131 1.00 93.25 260 ARG A C 1
ATOM 2069 O O . ARG A 1 260 ? 8.241 -5.261 -36.330 1.00 93.25 260 ARG A O 1
ATOM 2076 N N . LYS A 1 261 ? 8.848 -3.226 -37.054 1.00 91.75 261 LYS A N 1
ATOM 2077 C CA . LYS A 1 261 ? 9.898 -2.983 -36.040 1.00 91.75 261 LYS A CA 1
ATOM 2078 C C . LYS A 1 261 ? 9.438 -2.170 -34.823 1.00 91.75 261 LYS A C 1
ATOM 2080 O O . LYS A 1 261 ? 10.199 -1.996 -33.882 1.00 91.75 261 LYS A O 1
ATOM 2085 N N . ARG A 1 262 ? 8.209 -1.642 -34.840 1.00 92.44 262 ARG A N 1
ATOM 2086 C CA . ARG A 1 262 ? 7.669 -0.770 -33.784 1.00 92.44 262 ARG A CA 1
ATOM 2087 C C . ARG A 1 262 ? 6.603 -1.486 -32.962 1.00 92.44 262 ARG A C 1
ATOM 2089 O O . ARG A 1 262 ? 5.569 -1.897 -33.502 1.00 92.44 262 ARG A O 1
ATOM 2096 N N . VAL A 1 263 ? 6.848 -1.573 -31.658 1.00 90.31 263 VAL A N 1
ATOM 2097 C CA . VAL A 1 263 ? 5.872 -2.011 -30.654 1.00 90.31 263 VAL A CA 1
ATOM 2098 C C . VAL A 1 263 ? 4.989 -0.817 -30.290 1.00 90.31 263 VAL A C 1
ATOM 2100 O O . VAL A 1 263 ? 5.482 0.297 -30.128 1.00 90.31 263 VAL A O 1
ATOM 2103 N N . ILE A 1 264 ? 3.678 -1.038 -30.201 1.00 89.44 264 ILE A N 1
ATOM 2104 C CA . ILE A 1 264 ? 2.704 -0.022 -29.787 1.00 89.44 264 ILE A CA 1
ATOM 2105 C C . ILE A 1 264 ? 2.035 -0.540 -28.522 1.00 89.44 264 ILE A C 1
ATOM 2107 O O . ILE A 1 264 ? 1.509 -1.652 -28.524 1.00 89.44 264 ILE A O 1
ATOM 2111 N N . VAL A 1 265 ? 2.061 0.262 -27.462 1.00 86.81 265 VAL A N 1
ATOM 2112 C CA . VAL A 1 265 ? 1.495 -0.088 -26.158 1.00 86.81 265 VAL A CA 1
ATOM 2113 C C . VAL A 1 265 ? 0.295 0.811 -25.898 1.00 86.81 265 VAL A C 1
ATOM 2115 O O . VAL A 1 265 ? 0.417 2.035 -25.906 1.00 86.81 265 VAL A O 1
ATOM 2118 N N . GLY A 1 266 ? -0.872 0.205 -25.690 1.00 84.44 266 GLY A N 1
ATOM 2119 C CA . GLY A 1 266 ? -2.076 0.935 -25.301 1.00 84.44 266 GLY A CA 1
ATOM 2120 C C . GLY A 1 266 ? -1.989 1.399 -23.847 1.00 84.44 266 GLY A C 1
ATOM 2121 O O . GLY A 1 266 ? -1.620 0.625 -22.964 1.00 84.44 266 GLY A O 1
ATOM 2122 N N . ALA A 1 267 ? -2.362 2.651 -23.582 1.00 76.62 267 ALA A N 1
ATOM 2123 C CA . ALA A 1 267 ? -2.364 3.228 -22.242 1.00 76.62 267 ALA A CA 1
ATOM 2124 C C . ALA A 1 267 ? -3.764 3.722 -21.862 1.00 76.62 267 ALA A C 1
ATOM 2126 O O . ALA A 1 267 ? -4.429 4.391 -22.644 1.00 76.62 267 ALA A O 1
ATOM 2127 N N . LYS A 1 268 ? -4.199 3.427 -20.629 1.00 70.69 268 LYS A N 1
ATOM 2128 C CA . LYS A 1 268 ? -5.498 3.883 -20.089 1.00 70.69 268 LYS A CA 1
ATOM 2129 C C . LYS A 1 268 ? -5.508 5.359 -19.659 1.00 70.69 268 LYS A C 1
ATOM 2131 O O . LYS A 1 268 ? -6.543 5.860 -19.240 1.00 70.69 268 LYS A O 1
ATOM 2136 N N . GLN A 1 269 ? -4.360 6.035 -19.672 1.00 68.25 269 GLN A N 1
ATOM 2137 C CA . GLN A 1 269 ? -4.212 7.418 -19.215 1.00 68.25 269 GLN A CA 1
ATOM 2138 C C . GLN A 1 269 ? -3.315 8.183 -20.184 1.00 68.25 269 GLN A C 1
ATOM 2140 O O . GLN A 1 269 ? -2.291 7.654 -20.618 1.00 68.25 269 GLN A O 1
ATOM 2145 N N . LEU A 1 270 ? -3.705 9.420 -20.501 1.00 64.12 270 LEU A N 1
ATOM 2146 C CA . LEU A 1 270 ? -2.929 10.313 -21.357 1.00 64.12 270 LEU A CA 1
ATOM 2147 C C . LEU A 1 270 ? -1.638 10.745 -20.676 1.00 64.12 270 LEU A C 1
ATOM 2149 O O . LEU A 1 270 ? -1.610 11.034 -19.475 1.00 64.12 270 LEU A O 1
ATOM 2153 N N . TYR A 1 271 ? -0.580 10.831 -21.479 1.00 68.88 271 TYR A N 1
ATOM 2154 C CA . TYR A 1 271 ? 0.723 11.187 -20.973 1.00 68.88 271 TYR A CA 1
ATOM 2155 C C . TYR A 1 271 ? 0.901 12.718 -20.880 1.00 68.88 271 TYR A C 1
ATOM 2157 O O . TYR A 1 271 ? 1.076 13.365 -21.903 1.00 68.88 271 TYR A O 1
ATOM 2165 N N . LYS A 1 272 ? 0.875 13.305 -19.669 1.00 69.19 272 LYS A N 1
ATOM 2166 C CA . LYS A 1 272 ? 1.043 14.758 -19.454 1.00 69.19 272 LYS A CA 1
ATOM 2167 C C . LYS A 1 272 ? 2.470 15.261 -19.702 1.00 69.19 272 LYS A C 1
ATOM 2169 O O . LYS A 1 272 ? 2.637 16.339 -20.254 1.00 69.19 272 LYS A O 1
ATOM 2174 N N . THR A 1 273 ? 3.493 14.527 -19.255 1.00 77.19 273 THR A N 1
ATOM 2175 C CA . THR A 1 273 ? 4.903 14.904 -19.457 1.00 77.19 273 THR A CA 1
ATOM 2176 C C . THR A 1 273 ? 5.838 13.711 -19.262 1.00 77.19 273 THR A C 1
ATOM 2178 O O . THR A 1 273 ? 5.581 12.859 -18.415 1.00 77.19 273 THR A O 1
ATOM 2181 N N . ILE A 1 274 ? 6.928 13.663 -20.029 1.00 74.94 274 ILE A N 1
ATOM 2182 C CA . ILE A 1 274 ? 8.033 12.700 -19.860 1.00 74.94 274 ILE A CA 1
ATOM 2183 C C . ILE A 1 274 ? 9.256 13.323 -19.171 1.00 74.94 274 ILE A C 1
ATOM 2185 O O . ILE A 1 274 ? 10.260 12.647 -18.969 1.00 74.94 274 ILE A O 1
ATOM 2189 N N . ASN A 1 275 ? 9.184 14.604 -18.798 1.00 81.88 275 ASN A N 1
ATOM 2190 C CA . ASN A 1 275 ? 10.237 15.261 -18.033 1.00 81.88 275 ASN A CA 1
ATOM 2191 C C . ASN A 1 275 ? 10.378 14.577 -16.664 1.00 81.88 275 ASN A C 1
ATOM 2193 O O . ASN A 1 275 ? 9.402 14.502 -15.924 1.00 81.88 275 ASN A O 1
ATOM 2197 N N . ILE A 1 276 ? 11.579 14.112 -16.307 1.00 73.75 276 ILE A N 1
ATOM 2198 C CA . ILE A 1 276 ? 11.799 13.304 -15.096 1.00 73.75 276 ILE A CA 1
ATOM 2199 C C . ILE A 1 276 ? 11.458 14.036 -13.786 1.00 73.75 276 ILE A C 1
ATOM 2201 O O . ILE A 1 276 ? 11.041 13.396 -12.821 1.00 73.75 276 ILE A O 1
ATOM 2205 N N . ILE A 1 277 ? 11.577 15.367 -13.767 1.00 79.00 277 ILE A N 1
ATOM 2206 C CA . ILE A 1 277 ? 11.269 16.218 -12.611 1.00 79.00 277 ILE A CA 1
ATOM 2207 C C . ILE A 1 277 ? 9.750 16.413 -12.491 1.00 79.00 277 ILE A C 1
ATOM 2209 O O . ILE A 1 277 ? 9.188 16.278 -11.406 1.00 79.00 277 ILE A O 1
ATOM 2213 N N . GLY A 1 278 ? 9.070 16.678 -13.612 1.00 74.44 278 GLY A N 1
ATOM 2214 C CA . GLY A 1 278 ? 7.614 16.891 -13.655 1.00 74.44 278 GLY A CA 1
ATOM 2215 C C . GLY A 1 278 ? 6.775 15.605 -13.692 1.00 74.44 278 GLY A C 1
ATOM 2216 O O . GLY A 1 278 ? 5.568 15.630 -13.448 1.00 74.44 278 GLY A O 1
ATOM 2217 N N . ALA A 1 279 ? 7.395 14.470 -14.005 1.00 72.81 279 ALA A N 1
ATOM 2218 C CA . ALA A 1 279 ? 6.753 13.172 -14.135 1.00 72.81 279 ALA A CA 1
ATOM 2219 C C . ALA A 1 279 ? 6.338 12.587 -12.772 1.00 72.81 279 ALA A C 1
ATOM 2221 O O . ALA A 1 279 ? 7.145 12.430 -11.850 1.00 72.81 279 ALA A O 1
ATOM 2222 N N . SER A 1 280 ? 5.082 12.147 -12.665 1.00 66.88 280 SER A N 1
ATOM 2223 C CA . SER A 1 280 ? 4.569 11.382 -11.518 1.00 66.88 280 SER A CA 1
ATOM 2224 C C . SER A 1 280 ? 4.377 9.895 -11.857 1.00 66.88 280 SER A C 1
ATOM 2226 O O . SER A 1 280 ? 4.200 9.523 -13.009 1.00 66.88 280 SER A O 1
ATOM 2228 N N . ASN A 1 281 ? 4.399 9.000 -10.864 1.00 67.19 281 ASN A N 1
ATOM 2229 C CA . ASN A 1 281 ? 4.022 7.580 -11.012 1.00 67.19 281 ASN A CA 1
ATOM 2230 C C . ASN A 1 281 ? 4.526 6.892 -12.309 1.00 67.19 281 ASN A C 1
ATOM 2232 O O . ASN A 1 281 ? 5.728 6.688 -12.463 1.00 67.19 281 ASN A O 1
ATOM 2236 N N . ARG A 1 282 ? 3.616 6.538 -13.238 1.00 63.41 282 ARG A N 1
ATOM 2237 C CA . ARG A 1 282 ? 3.911 5.822 -14.499 1.00 63.41 282 ARG A CA 1
ATOM 2238 C C . ARG A 1 282 ? 4.813 6.609 -15.451 1.00 63.41 282 ARG A C 1
ATOM 2240 O O . ARG A 1 282 ? 5.541 6.005 -16.230 1.00 63.41 282 ARG A O 1
ATOM 2247 N N . PHE A 1 283 ? 4.808 7.934 -15.362 1.00 69.06 283 PHE A N 1
ATOM 2248 C CA . PHE A 1 283 ? 5.660 8.801 -16.171 1.00 69.06 283 PHE A CA 1
ATOM 2249 C C . PHE A 1 283 ? 7.139 8.634 -15.838 1.00 69.06 283 PHE A C 1
ATOM 2251 O O . PHE A 1 283 ? 7.984 8.649 -16.729 1.00 69.06 283 PHE A O 1
ATOM 2258 N N . ARG A 1 284 ? 7.452 8.381 -14.560 1.00 74.62 284 ARG A N 1
ATOM 2259 C CA . ARG A 1 284 ? 8.823 8.073 -14.140 1.00 74.62 284 ARG A CA 1
ATOM 2260 C C . ARG A 1 284 ? 9.295 6.731 -14.688 1.00 74.62 284 ARG A C 1
ATOM 2262 O O . ARG A 1 284 ? 10.477 6.586 -14.962 1.00 74.62 284 ARG A O 1
ATOM 2269 N N . ALA A 1 285 ? 8.390 5.768 -14.866 1.00 78.50 285 ALA A N 1
ATOM 2270 C CA . ALA A 1 285 ? 8.726 4.452 -15.403 1.00 78.50 285 ALA A CA 1
ATOM 2271 C C . ALA A 1 285 ? 9.202 4.530 -16.862 1.00 78.50 285 ALA A C 1
ATOM 2273 O O . ALA A 1 285 ? 10.221 3.941 -17.194 1.00 78.50 285 ALA A O 1
ATOM 2274 N N . VAL A 1 286 ? 8.543 5.347 -17.695 1.00 80.94 286 VAL A N 1
ATOM 2275 C CA . VAL A 1 286 ? 9.023 5.644 -19.059 1.00 80.94 286 VAL A CA 1
ATOM 2276 C C . VAL A 1 286 ? 10.383 6.345 -19.014 1.00 80.94 286 VAL A C 1
ATOM 2278 O O . VAL A 1 286 ? 11.286 5.975 -19.754 1.00 80.94 286 VAL A O 1
ATOM 2281 N N . GLY A 1 287 ? 10.575 7.295 -18.091 1.00 79.69 287 GLY A N 1
ATOM 2282 C CA . GLY A 1 287 ? 11.881 7.923 -17.868 1.00 79.69 287 GLY A CA 1
ATOM 2283 C C . GLY A 1 287 ? 12.994 6.915 -17.547 1.00 79.69 287 GLY A C 1
ATOM 2284 O O . GLY A 1 287 ? 14.091 7.044 -18.071 1.00 79.69 287 GLY A O 1
ATOM 2285 N N . ARG A 1 288 ? 12.708 5.858 -16.772 1.00 78.94 288 ARG A N 1
ATOM 2286 C CA . ARG A 1 288 ? 13.670 4.777 -16.460 1.00 78.94 288 ARG A CA 1
ATOM 2287 C C . ARG A 1 288 ? 14.075 3.925 -17.676 1.00 78.94 288 ARG A C 1
ATOM 2289 O O . ARG A 1 288 ? 14.989 3.124 -17.536 1.00 78.94 288 ARG A O 1
ATOM 2296 N N . MET A 1 289 ? 13.392 4.058 -18.817 1.00 81.44 289 MET A N 1
ATOM 2297 C CA . MET A 1 289 ? 13.795 3.450 -20.095 1.00 81.44 289 MET A CA 1
ATOM 2298 C C . MET A 1 289 ? 14.633 4.395 -20.967 1.00 81.44 289 MET A C 1
ATOM 2300 O O . MET A 1 289 ? 15.234 3.948 -21.936 1.00 81.44 289 MET A O 1
ATOM 2304 N N . ILE A 1 290 ? 14.613 5.697 -20.671 1.00 83.94 290 ILE A N 1
ATOM 2305 C CA . ILE A 1 290 ? 15.359 6.733 -21.401 1.00 83.94 290 ILE A CA 1
ATOM 2306 C C . ILE A 1 290 ? 16.695 7.008 -20.705 1.00 83.94 290 ILE A C 1
ATOM 2308 O O . ILE A 1 290 ? 17.696 7.244 -21.371 1.00 83.94 290 ILE A O 1
ATOM 2312 N N . TYR A 1 291 ? 16.699 6.986 -19.370 1.00 84.25 291 TYR A N 1
ATOM 2313 C CA . TYR A 1 291 ? 17.871 7.247 -18.542 1.00 84.25 291 TYR A CA 1
ATOM 2314 C C . TYR A 1 291 ? 18.333 5.965 -17.858 1.00 84.25 291 TYR A C 1
ATOM 2316 O O . TYR A 1 291 ? 17.569 5.352 -17.101 1.00 84.25 291 TYR A O 1
ATOM 2324 N N . ASP A 1 292 ? 19.593 5.601 -18.083 1.00 86.31 292 ASP A N 1
ATOM 2325 C CA . ASP A 1 292 ? 20.194 4.450 -17.427 1.00 86.31 292 ASP A CA 1
ATOM 2326 C C . ASP A 1 292 ? 20.377 4.689 -15.925 1.00 86.31 292 ASP A C 1
ATOM 2328 O O . ASP A 1 292 ? 20.695 5.782 -15.453 1.00 86.31 292 ASP A O 1
ATOM 2332 N N . ARG A 1 293 ? 20.151 3.626 -15.152 1.00 87.56 293 ARG A N 1
ATOM 2333 C CA . ARG A 1 293 ? 20.399 3.588 -13.708 1.00 87.56 293 ARG A CA 1
ATOM 2334 C C . ARG A 1 293 ? 21.703 2.853 -13.445 1.00 87.56 293 ARG A C 1
ATOM 2336 O O . ARG A 1 293 ? 22.090 1.997 -14.229 1.00 87.56 293 ARG A O 1
ATOM 2343 N N . LEU A 1 294 ? 22.325 3.118 -12.299 1.00 92.44 294 LEU A N 1
ATOM 2344 C CA . LEU A 1 294 ? 23.545 2.415 -11.884 1.00 92.44 294 LEU A CA 1
ATOM 2345 C C . LEU A 1 294 ? 23.329 0.897 -11.787 1.00 92.44 294 LEU A C 1
ATOM 2347 O O . LEU A 1 294 ? 24.176 0.125 -12.224 1.00 92.44 294 LEU A O 1
ATOM 2351 N N . ALA A 1 295 ? 22.162 0.483 -11.292 1.00 90.94 295 ALA A N 1
ATOM 2352 C CA . ALA A 1 295 ? 21.764 -0.913 -11.190 1.00 90.94 295 ALA A CA 1
ATOM 2353 C C . ALA A 1 295 ? 20.344 -1.146 -11.728 1.00 90.94 295 ALA A C 1
ATOM 2355 O O . ALA A 1 295 ? 19.497 -0.241 -11.751 1.00 90.94 295 ALA A O 1
ATOM 2356 N N . TYR A 1 296 ? 20.077 -2.389 -12.120 1.00 87.88 296 TYR A N 1
ATOM 2357 C CA . TYR A 1 296 ? 18.784 -2.856 -12.613 1.00 87.88 296 TYR A CA 1
ATOM 2358 C C . TYR A 1 296 ? 18.366 -4.161 -11.926 1.00 87.88 296 TYR A C 1
ATOM 2360 O O . TYR A 1 296 ? 19.132 -4.732 -11.156 1.00 87.88 296 TYR A O 1
ATOM 2368 N N . LEU A 1 297 ? 17.135 -4.614 -12.171 1.00 86.50 297 LEU A N 1
ATOM 2369 C CA . LEU A 1 297 ? 16.636 -5.896 -11.679 1.00 86.50 297 LEU A CA 1
ATOM 2370 C C . LEU A 1 297 ? 16.494 -6.875 -12.844 1.00 86.50 297 LEU A C 1
ATOM 2372 O O . LEU A 1 297 ? 15.816 -6.581 -13.835 1.00 86.50 297 LEU A O 1
ATOM 2376 N N . ASP A 1 298 ? 17.134 -8.035 -12.730 1.00 85.62 298 ASP A N 1
ATOM 2377 C CA . ASP A 1 298 ? 17.014 -9.093 -13.731 1.00 85.62 298 ASP A CA 1
ATOM 2378 C C . ASP A 1 298 ? 15.637 -9.788 -13.681 1.00 85.62 298 ASP A C 1
ATOM 2380 O O . ASP A 1 298 ? 14.723 -9.398 -12.947 1.00 85.62 298 ASP A O 1
ATOM 2384 N N . ASP A 1 299 ? 15.469 -10.826 -14.498 1.00 79.81 299 ASP A N 1
ATOM 2385 C CA . ASP A 1 299 ? 14.241 -11.618 -14.566 1.00 79.81 299 ASP A CA 1
ATOM 2386 C C . ASP A 1 299 ? 13.905 -12.399 -13.288 1.00 79.81 299 ASP A C 1
ATOM 2388 O O . ASP A 1 299 ? 12.762 -12.812 -13.088 1.00 79.81 299 ASP A O 1
ATOM 2392 N N . LYS A 1 300 ? 14.897 -12.574 -12.419 1.00 82.44 300 LYS A N 1
ATOM 2393 C CA . LYS A 1 300 ? 14.809 -13.244 -11.123 1.00 82.44 300 LYS A CA 1
ATOM 2394 C C . LYS A 1 300 ? 14.800 -12.248 -9.965 1.00 82.44 300 LYS A C 1
ATOM 2396 O O . LYS A 1 300 ? 14.823 -12.673 -8.813 1.00 82.44 300 LYS A O 1
ATOM 2401 N N . LEU A 1 301 ? 14.708 -10.948 -10.263 1.00 81.44 301 LEU A N 1
ATOM 2402 C CA . LEU A 1 301 ? 14.707 -9.851 -9.295 1.00 81.44 301 LEU A CA 1
ATOM 2403 C C . LEU A 1 301 ? 16.032 -9.701 -8.533 1.00 81.44 301 LEU A C 1
ATOM 2405 O O . LEU A 1 301 ? 16.057 -9.126 -7.444 1.00 81.44 301 LEU A O 1
ATOM 2409 N N . ASN A 1 302 ? 17.138 -10.185 -9.097 1.00 86.00 302 ASN A N 1
ATOM 2410 C CA . ASN A 1 302 ? 18.464 -9.878 -8.579 1.00 86.00 302 ASN A CA 1
ATOM 2411 C C . ASN A 1 302 ? 18.862 -8.468 -9.000 1.00 86.00 302 ASN A C 1
ATOM 2413 O O . ASN A 1 302 ? 18.623 -8.058 -10.138 1.00 86.00 302 ASN A O 1
ATOM 2417 N N . VAL A 1 303 ? 19.510 -7.742 -8.091 1.00 87.06 303 VAL A N 1
ATOM 2418 C CA . VAL A 1 303 ? 20.139 -6.460 -8.414 1.00 87.06 303 VAL A CA 1
ATOM 2419 C C . VAL A 1 303 ? 21.390 -6.744 -9.241 1.00 87.06 303 VAL A C 1
ATOM 2421 O O . VAL A 1 303 ? 22.309 -7.401 -8.757 1.00 87.06 303 VAL A O 1
ATOM 2424 N N . ILE A 1 304 ? 21.416 -6.261 -10.481 1.00 90.81 304 ILE A N 1
ATOM 2425 C CA . ILE A 1 304 ? 22.521 -6.438 -11.428 1.00 90.81 304 ILE A CA 1
ATOM 2426 C C . ILE A 1 304 ? 23.154 -5.090 -11.807 1.00 90.81 304 ILE A C 1
ATOM 2428 O O . ILE A 1 304 ? 22.455 -4.068 -11.795 1.00 90.81 304 ILE A O 1
ATOM 2432 N N . PRO A 1 305 ? 24.450 -5.077 -12.171 1.00 93.75 305 PRO A N 1
ATOM 2433 C CA . PRO A 1 305 ? 25.073 -3.951 -12.863 1.00 93.75 305 PRO A CA 1
ATOM 2434 C C . PRO A 1 305 ? 24.286 -3.550 -14.109 1.00 93.75 305 PRO A C 1
ATOM 2436 O O . PRO A 1 305 ? 23.701 -4.395 -14.791 1.00 93.75 305 PRO A O 1
ATOM 2439 N N . TRP A 1 306 ? 24.219 -2.243 -14.353 1.00 92.62 306 TRP A N 1
ATOM 2440 C CA . TRP A 1 306 ? 23.549 -1.671 -15.516 1.00 92.62 306 TRP A CA 1
ATOM 2441 C C . TRP A 1 306 ? 24.407 -0.563 -16.127 1.00 92.62 306 TRP A C 1
ATOM 2443 O O . TRP A 1 306 ? 25.252 -0.871 -16.956 1.00 92.62 306 TRP A O 1
ATOM 2453 N N . ALA A 1 307 ? 24.259 0.696 -15.694 1.00 94.00 307 ALA A N 1
ATOM 2454 C CA . ALA A 1 307 ? 25.215 1.751 -16.054 1.00 94.00 307 ALA A CA 1
ATOM 2455 C C . ALA A 1 307 ? 26.529 1.637 -15.277 1.00 94.00 307 ALA A C 1
ATOM 2457 O O . ALA A 1 307 ? 27.553 2.108 -15.748 1.00 94.00 307 ALA A O 1
ATOM 2458 N N . ALA A 1 308 ? 26.488 1.067 -14.069 1.00 96.44 308 ALA A N 1
ATOM 2459 C CA . ALA A 1 308 ? 27.699 0.723 -13.342 1.00 96.44 308 ALA A CA 1
ATOM 2460 C C . ALA A 1 308 ? 28.248 -0.611 -13.854 1.00 96.44 308 ALA A C 1
ATOM 2462 O O . ALA A 1 308 ? 27.472 -1.521 -14.144 1.00 96.44 308 ALA A O 1
ATOM 2463 N N . GLU A 1 309 ? 29.570 -0.757 -13.863 1.00 94.88 309 GLU A N 1
ATOM 2464 C CA . GLU A 1 309 ? 30.247 -2.038 -14.068 1.00 94.88 309 GLU A CA 1
ATOM 2465 C C . GLU A 1 309 ? 30.181 -2.910 -12.808 1.00 94.88 309 GLU A C 1
ATOM 2467 O O . GLU A 1 309 ? 30.020 -4.128 -12.879 1.00 94.88 309 GLU A O 1
ATOM 2472 N N . SER A 1 310 ? 30.334 -2.293 -11.631 1.00 94.94 310 SER A N 1
ATOM 2473 C CA . SER A 1 310 ? 30.302 -2.977 -10.333 1.00 94.94 310 SER A CA 1
ATOM 2474 C C . SER A 1 310 ? 30.113 -1.989 -9.178 1.00 94.94 310 SER A C 1
ATOM 2476 O O . SER A 1 310 ? 30.278 -0.778 -9.339 1.00 94.94 310 SER A O 1
ATOM 2478 N N . TRP A 1 311 ? 29.785 -2.508 -7.994 1.00 94.56 311 TRP A N 1
ATOM 2479 C CA . TRP A 1 311 ? 29.801 -1.746 -6.748 1.00 94.56 311 TRP A CA 1
ATOM 2480 C C . TRP A 1 311 ? 30.352 -2.586 -5.600 1.00 94.56 311 TRP A C 1
ATOM 2482 O O . TRP A 1 311 ? 30.245 -3.815 -5.594 1.00 94.56 311 TRP A O 1
ATOM 2492 N N . LYS A 1 312 ? 30.903 -1.911 -4.595 1.00 93.12 312 LYS A N 1
ATOM 2493 C CA . LYS A 1 312 ? 31.368 -2.518 -3.351 1.00 93.12 312 LYS A CA 1
ATOM 2494 C C . LYS A 1 312 ? 30.866 -1.696 -2.175 1.00 93.12 312 LYS A C 1
ATOM 2496 O O . LYS A 1 312 ? 31.057 -0.487 -2.137 1.00 93.12 312 LYS A O 1
ATOM 2501 N N . GLN A 1 313 ? 30.240 -2.356 -1.209 1.00 88.69 313 GLN A N 1
ATOM 2502 C CA . GLN A 1 313 ? 29.908 -1.711 0.054 1.00 88.69 313 GLN A CA 1
ATOM 2503 C C . GLN A 1 313 ? 31.196 -1.492 0.856 1.00 88.69 313 GLN A C 1
ATOM 2505 O O . GLN A 1 313 ? 31.948 -2.441 1.087 1.00 88.69 313 GLN A O 1
ATOM 2510 N N . VAL A 1 314 ? 31.460 -0.245 1.235 1.00 94.38 314 VAL A N 1
ATOM 2511 C CA . VAL A 1 314 ? 32.644 0.147 2.016 1.00 94.38 314 VAL A CA 1
ATOM 2512 C C . VAL A 1 314 ? 32.318 0.128 3.507 1.00 94.38 314 VAL A C 1
ATOM 2514 O O . VAL A 1 314 ? 33.113 -0.357 4.306 1.00 94.38 314 VAL A O 1
ATOM 2517 N N . ASP A 1 315 ? 31.120 0.594 3.861 1.00 88.44 315 ASP A N 1
ATOM 2518 C CA . ASP A 1 315 ? 30.570 0.598 5.216 1.00 88.44 315 ASP A CA 1
ATOM 2519 C C . ASP A 1 315 ? 29.025 0.561 5.174 1.00 88.44 315 ASP A C 1
ATOM 2521 O O . ASP A 1 315 ? 28.418 0.392 4.115 1.00 88.44 315 ASP A O 1
ATOM 2525 N N . ASP A 1 316 ? 28.362 0.720 6.321 1.00 78.56 316 ASP A N 1
ATOM 2526 C CA . ASP A 1 316 ? 26.899 0.640 6.448 1.00 78.56 316 ASP A CA 1
ATOM 2527 C C . ASP A 1 316 ? 26.115 1.649 5.583 1.00 78.56 316 ASP A C 1
ATOM 2529 O O . ASP A 1 316 ? 24.914 1.467 5.367 1.00 78.56 316 ASP A O 1
ATOM 2533 N N . ARG A 1 317 ? 26.749 2.724 5.098 1.00 85.00 317 ARG A N 1
ATOM 2534 C CA . ARG A 1 317 ? 26.102 3.801 4.328 1.00 85.00 317 ARG A CA 1
ATOM 2535 C C . ARG A 1 317 ? 26.824 4.172 3.034 1.00 85.00 317 ARG A C 1
ATOM 2537 O O . ARG A 1 317 ? 26.260 4.932 2.246 1.00 85.00 317 ARG A O 1
ATOM 2544 N N . THR A 1 318 ? 28.014 3.636 2.795 1.00 90.62 318 THR A N 1
ATOM 2545 C CA . THR A 1 318 ? 28.867 4.025 1.669 1.00 90.62 318 THR A CA 1
ATOM 2546 C C . THR A 1 318 ? 29.058 2.874 0.688 1.00 90.62 318 THR A C 1
ATOM 2548 O O . THR A 1 318 ? 29.399 1.751 1.067 1.00 90.62 318 THR A O 1
ATOM 2551 N N . PHE A 1 319 ? 28.876 3.174 -0.599 1.00 91.25 319 PHE A N 1
ATOM 2552 C CA . PHE A 1 319 ? 29.157 2.266 -1.707 1.00 91.25 319 PHE A CA 1
ATOM 2553 C C . PHE A 1 319 ? 30.137 2.922 -2.677 1.00 91.25 319 PHE A C 1
ATOM 2555 O O . PHE A 1 319 ? 29.871 4.017 -3.171 1.00 91.25 319 PHE A O 1
ATOM 2562 N N . ASP A 1 320 ? 31.219 2.215 -2.993 1.00 95.50 320 ASP A N 1
ATOM 2563 C CA . ASP A 1 320 ? 32.107 2.547 -4.104 1.00 95.50 320 ASP A CA 1
ATOM 2564 C C . ASP A 1 320 ? 31.513 1.982 -5.392 1.00 95.50 320 ASP A C 1
ATOM 2566 O O . ASP A 1 320 ? 31.167 0.800 -5.454 1.00 95.50 320 ASP A O 1
ATOM 2570 N N . ILE A 1 321 ? 31.388 2.821 -6.420 1.00 96.00 321 ILE A N 1
ATOM 2571 C CA . ILE A 1 321 ? 30.748 2.470 -7.692 1.00 96.00 321 ILE A CA 1
ATOM 2572 C C . ILE A 1 321 ? 31.748 2.676 -8.823 1.00 96.00 321 ILE A C 1
ATOM 2574 O O . ILE A 1 321 ? 32.321 3.756 -8.961 1.00 96.00 321 ILE A O 1
ATOM 2578 N N . LYS A 1 322 ? 31.927 1.644 -9.649 1.00 96.88 322 LYS A N 1
ATOM 2579 C CA . LYS A 1 322 ? 32.705 1.716 -10.886 1.00 96.88 322 LYS A CA 1
ATOM 2580 C C . LYS A 1 322 ? 31.749 1.889 -12.066 1.00 96.88 322 LYS A C 1
ATOM 2582 O O . LYS A 1 322 ? 30.802 1.110 -12.181 1.00 96.88 322 LYS A O 1
ATOM 2587 N N . LEU A 1 323 ? 31.991 2.900 -12.899 1.00 94.75 323 LEU A N 1
ATOM 2588 C CA . LEU A 1 323 ? 31.257 3.187 -14.138 1.00 94.75 323 LEU A CA 1
ATOM 2589 C C . LEU A 1 323 ? 32.028 2.698 -15.359 1.00 94.75 323 LEU A C 1
ATOM 2591 O O . LEU A 1 323 ? 33.278 2.701 -15.270 1.00 94.75 323 LEU A O 1
#

Mean predicted aligned error: 11.0 Å

Nearest PDB structures (foldseek):
  1uiv-assembly1_A  TM=7.097E-01  e=8.542E-03  Escherichia coli
  4i8c-assembly1_A  TM=7.091E-01  e=1.267E-02  Escherichia coli K-12
  2noo-assembly1_A  TM=6.620E-01  e=5.759E-03  Escherichia coli K-12
  4oes-assembly1_A  TM=5.891E-01  e=2.618E-03  Brucella suis
  3qim-assembly2_B  TM=5.496E-01  e=1.418E-02  Escherichia coli K-12

Solvent-accessible surface area (backbone atoms only — not comparable to full-atom values): 19725 Å² total; per-residue (Å²): 136,82,82,79,86,60,83,85,77,60,53,70,70,56,51,51,50,50,34,68,74,61,72,39,76,75,72,51,79,81,81,61,62,81,67,71,70,59,75,73,47,35,67,51,86,76,64,80,70,100,48,73,80,48,51,54,69,38,64,69,40,86,74,33,47,64,54,20,46,68,46,27,36,55,47,56,59,72,74,50,76,71,55,91,95,52,76,77,73,70,38,35,30,47,44,39,63,88,43,58,71,58,54,55,51,48,53,51,49,34,61,57,36,46,78,76,74,41,48,58,50,80,42,71,34,54,63,69,56,42,52,49,23,50,72,60,56,63,33,65,75,39,83,75,80,75,89,72,74,40,76,83,50,73,45,68,55,51,55,55,40,40,46,51,23,54,84,36,93,56,20,59,81,72,50,72,49,73,70,42,41,52,27,55,55,48,32,73,72,42,89,45,72,70,63,21,49,54,27,50,52,50,30,49,50,53,43,58,74,66,56,75,76,74,86,88,75,86,76,79,75,58,87,62,89,76,63,67,82,43,34,42,53,74,42,78,41,92,78,41,33,55,85,34,53,65,60,49,59,14,71,76,46,49,39,57,71,48,94,58,82,76,88,83,82,92,71,99,65,84,84,89,51,66,50,68,86,81,24,56,78,73,31,39,23,54,32,60,76,75,46,83,44,56,57,41,66,51,91,84,67,46,84,37,66,55,58,20,74,43,74,44,77,76,53,102,87,44,69,52,73,42,106

Radius of gyration: 24.9 Å; Cα contacts (8 Å, |Δi|>4): 353; chains: 1; bounding box: 84×45×65 Å

Secondary structure (DSSP, 8-state):
------GGGS-HHHHHHHHHHTTSGGGGTTTS-TTTTTTT---GGG---SSHHHHHHHHSSTTSGGG-HHHHHHHHHHHSPPPTTSPPPPEEEEEETT-HHHHHHHHHHHHHHHTTT--EEEEEE-HHHHHHHHHTT-SBSB--------GGGSSTHHHHHHHH-TT-TT-TT----HHHHHHHHHHHH--SHHHHHHHHHHHHHHHHHTT-S-------S------TTTEE----BTTB-TT-SSSTHHHHH-EESSS--------SS------TTT--THHHHHHHHHS--SEEE-TT--EEESSSSEEEE-SSS-EEEE-